Protein AF-A0A1Y1MY84-F1 (afdb_monomer_lite)

Radius of gyration: 39.35 Å; chains: 1; bounding box: 133×38×96 Å

Foldseek 3Di:
DDDDDDDDDDDDDDDDDDDDDDDDDDDDDPPDPPDDAPDLVVVCVVCVVLVLCLCVPFVVNPDSVVLVVLVVVVVVVVVPCPDPPPVPVVPFDPDDGPDDLVVSQVVRPDDHPSVSSVVVVVSSSVVVSVVVVVVVVVLVVLVVLVCPQQCNVCLVVLVVCVVVDVDDDDDDDPRSQVLQVSVVSCVVVVDPPDDDDDPDPVCQQVNQVNNCVSVVHDRPPRTYGDDDDD

Secondary structure (DSSP, 8-state):
---------------------PPPPPPP------PPPPPHHHHHHHTHHHHHHHHHHHH--S-HHHHHHHHHHHHHHHHH--S-----GGGS-----SS-HHHHHTT-SS---HHHHHHHHHHHHHHHHHHHHHHHHHHHHHHHHHHTSTTGGGHHHHHHHHHH-S-------TTSSHHHHHHHHHHHTT--S-----SSHHHHHHHHHHHHHHTTPPTTTS--------

pLDDT: mean 74.96, std 22.85, range [26.83, 98.0]

Sequence (230 aa):
MHRRDSYSKYKEDRRHPSRKRRRSPSPQASSSSKEKPPDLQAIININRHHFSSFLQNHLNVGNADDFWKFFEKYQTIQAHSTDSANFDKTNLLNVNFDRSPAQLYNKLPVNVPEACFAKFLNSVLVYQDFQQKSKFSKLRKLRRAQSDLPIAQYKRVLIEMLERNRVVLVAGDTGCGKSTQVPQYVLEAGYKKIVCTQPRRIACISLAKRVAYETLTDYKTVIGYQIRFV

Organism: Photinus pyralis (NCBI:txid7054)

InterPro domains:
  IPR027417 P-loop containing nucleoside triphosphate hydrolase [G3DSA:3.40.50.300] (121-230)
  IPR027417 P-loop containing nucleoside triphosphate hydrolase [SSF52540] (147-218)

Structure (mmCIF, N/CA/C/O backbone):
data_AF-A0A1Y1MY84-F1
#
_entry.id   AF-A0A1Y1MY84-F1
#
loop_
_atom_site.group_PDB
_atom_site.id
_atom_site.type_symbol
_atom_site.label_atom_id
_atom_site.label_alt_id
_atom_site.label_comp_id
_atom_site.label_asym_id
_atom_site.label_entity_id
_atom_site.label_seq_id
_atom_site.pdbx_PDB_ins_code
_atom_site.Cartn_x
_atom_site.Cartn_y
_atom_site.Cartn_z
_atom_site.occupancy
_atom_site.B_iso_or_equiv
_atom_site.auth_seq_id
_atom_site.auth_comp_id
_atom_site.auth_asym_id
_atom_site.auth_atom_id
_atom_site.pdbx_PDB_model_num
ATOM 1 N N . MET A 1 1 ? 103.348 -26.327 -50.008 1.00 33.00 1 MET A N 1
ATOM 2 C CA . MET A 1 1 ? 104.422 -25.451 -50.540 1.00 33.00 1 MET A CA 1
ATOM 3 C C . MET A 1 1 ? 103.979 -25.016 -51.938 1.00 33.00 1 MET A C 1
ATOM 5 O O . MET A 1 1 ? 103.600 -25.898 -52.683 1.00 33.00 1 MET A O 1
ATOM 9 N N . HIS A 1 2 ? 103.662 -23.747 -52.225 1.00 27.05 2 HIS A N 1
ATOM 10 C CA . HIS A 1 2 ? 104.503 -22.536 -52.378 1.00 27.05 2 HIS A CA 1
ATOM 11 C C . HIS A 1 2 ? 104.874 -22.257 -53.858 1.00 27.05 2 HIS A C 1
ATOM 13 O O . HIS A 1 2 ? 105.306 -23.182 -54.531 1.00 27.05 2 HIS A O 1
ATOM 19 N N . ARG A 1 3 ? 104.811 -20.967 -54.266 1.00 27.25 3 ARG A N 1
ATOM 20 C CA . ARG A 1 3 ? 105.200 -20.341 -55.570 1.00 27.25 3 ARG A CA 1
ATOM 21 C C . ARG A 1 3 ? 104.141 -20.412 -56.704 1.00 27.25 3 ARG A C 1
ATOM 23 O O . ARG A 1 3 ? 103.572 -21.470 -56.914 1.00 27.25 3 ARG A O 1
ATOM 30 N N . ARG A 1 4 ? 103.646 -19.266 -57.237 1.00 29.58 4 ARG A N 1
ATOM 31 C CA . ARG A 1 4 ? 104.257 -18.232 -58.152 1.00 29.58 4 ARG A CA 1
ATOM 32 C C . ARG A 1 4 ? 104.376 -18.781 -59.590 1.00 29.58 4 ARG A C 1
ATOM 34 O O . ARG A 1 4 ? 104.663 -19.959 -59.707 1.00 29.58 4 ARG A O 1
ATOM 41 N N . ASP A 1 5 ? 104.247 -18.076 -60.719 1.00 33.09 5 ASP A N 1
ATOM 42 C CA . ASP A 1 5 ? 104.100 -16.657 -61.140 1.00 33.09 5 ASP A CA 1
ATOM 43 C C . ASP A 1 5 ? 103.672 -16.688 -62.646 1.00 33.09 5 ASP A C 1
ATOM 45 O O . ASP A 1 5 ? 103.832 -17.739 -63.261 1.00 33.09 5 ASP A O 1
ATOM 49 N N . SER A 1 6 ? 103.218 -15.661 -63.390 1.00 30.39 6 SER A N 1
ATOM 50 C CA . SER A 1 6 ? 102.597 -14.328 -63.175 1.00 30.39 6 SER A CA 1
ATOM 51 C C . SER A 1 6 ? 102.167 -13.768 -64.576 1.00 30.39 6 SER A C 1
ATOM 53 O O . SER A 1 6 ? 102.210 -14.518 -65.546 1.00 30.39 6 SER A O 1
ATOM 55 N N . TYR A 1 7 ? 101.850 -12.462 -64.713 1.00 29.42 7 TYR A N 1
ATOM 56 C CA . TYR A 1 7 ? 101.635 -11.676 -65.970 1.00 29.42 7 TYR A CA 1
ATOM 57 C C . TYR A 1 7 ? 100.313 -11.875 -66.764 1.00 29.42 7 TYR A C 1
ATOM 59 O O . TYR A 1 7 ? 99.724 -12.943 -66.726 1.00 29.42 7 TYR A O 1
ATOM 67 N N . SER A 1 8 ? 99.818 -10.937 -67.603 1.00 28.59 8 SER A N 1
ATOM 68 C CA . SER A 1 8 ? 99.841 -9.445 -67.661 1.00 28.59 8 SER A CA 1
ATOM 69 C C . SER A 1 8 ? 99.160 -8.958 -68.964 1.00 28.59 8 SER A C 1
ATOM 71 O O . SER A 1 8 ? 99.515 -9.484 -70.018 1.00 28.59 8 SER A O 1
ATOM 73 N N . LYS A 1 9 ? 98.281 -7.929 -68.920 1.00 32.69 9 LYS A N 1
ATOM 74 C CA . LYS A 1 9 ? 98.268 -6.737 -69.828 1.00 32.69 9 LYS A CA 1
ATOM 75 C C . LYS A 1 9 ? 97.008 -5.841 -69.706 1.00 32.69 9 LYS A C 1
ATOM 77 O O . LYS A 1 9 ? 95.958 -6.151 -70.245 1.00 32.69 9 LYS A O 1
ATOM 82 N N . TYR A 1 10 ? 97.187 -4.719 -69.003 1.00 26.83 10 TYR A N 1
ATOM 83 C CA . TYR A 1 10 ? 96.879 -3.308 -69.342 1.00 26.83 10 TYR A CA 1
ATOM 84 C C . TYR A 1 10 ? 95.742 -2.840 -70.293 1.00 26.83 10 TYR A C 1
ATOM 86 O O . TYR A 1 10 ? 95.542 -3.400 -71.364 1.00 26.83 10 TYR A O 1
ATOM 94 N N . LYS A 1 11 ? 95.261 -1.615 -69.953 1.00 30.09 11 LYS A N 1
ATOM 95 C CA . LYS A 1 11 ? 94.498 -0.579 -70.717 1.00 30.09 11 LYS A CA 1
ATOM 96 C C . LYS A 1 11 ? 92.957 -0.734 -70.781 1.00 30.09 11 LYS A C 1
ATOM 98 O O . LYS A 1 11 ? 92.467 -1.835 -70.971 1.00 30.09 11 LYS A O 1
ATOM 103 N N . GLU A 1 12 ? 92.130 0.319 -70.641 1.00 29.77 12 GLU A N 1
ATOM 104 C CA . GLU A 1 12 ? 92.359 1.745 -70.284 1.00 29.77 12 GLU A CA 1
ATOM 105 C C . GLU A 1 12 ? 91.069 2.406 -69.707 1.00 29.77 12 GLU A C 1
ATOM 107 O O . GLU A 1 12 ? 89.997 1.808 -69.724 1.00 29.77 12 GLU A O 1
ATOM 112 N N . ASP A 1 13 ? 91.187 3.626 -69.169 1.00 29.75 13 ASP A N 1
ATOM 113 C CA . ASP A 1 13 ? 90.194 4.426 -68.416 1.00 29.75 13 ASP A CA 1
ATOM 114 C C . ASP A 1 13 ? 88.724 4.513 -68.909 1.00 29.75 13 ASP A C 1
ATOM 116 O O . ASP A 1 13 ? 88.463 4.776 -70.083 1.00 29.75 13 ASP A O 1
ATOM 120 N N . ARG A 1 14 ? 87.764 4.594 -67.959 1.00 32.47 14 ARG A N 1
ATOM 121 C CA . ARG A 1 14 ? 87.128 5.875 -67.520 1.00 32.47 14 ARG A CA 1
ATOM 122 C C . ARG A 1 14 ? 86.134 5.703 -66.349 1.00 32.47 14 ARG A C 1
ATOM 124 O O . ARG A 1 14 ? 85.553 4.645 -66.139 1.00 32.47 14 ARG A O 1
ATOM 131 N N . ARG A 1 15 ? 85.976 6.764 -65.543 1.00 30.30 15 ARG A N 1
ATOM 132 C CA . ARG A 1 15 ? 85.284 6.785 -64.230 1.00 30.30 15 ARG A CA 1
ATOM 133 C C . ARG A 1 15 ? 83.796 7.156 -64.341 1.00 30.30 15 ARG A C 1
ATOM 135 O O . ARG A 1 15 ? 83.491 8.087 -65.073 1.00 30.30 15 ARG A O 1
ATOM 142 N N . HIS A 1 16 ? 82.920 6.562 -63.515 1.00 37.22 16 HIS A N 1
ATOM 143 C CA . HIS A 1 16 ? 81.723 7.202 -62.911 1.00 37.22 16 HIS A CA 1
ATOM 144 C C . HIS A 1 16 ? 81.113 6.311 -61.786 1.00 37.22 16 HIS A C 1
ATOM 146 O O . HIS A 1 16 ? 81.578 5.184 -61.620 1.00 37.22 16 HIS A O 1
ATOM 152 N N . PRO A 1 17 ? 80.200 6.798 -60.907 1.00 34.88 17 PRO A N 1
ATOM 153 C CA . PRO A 1 17 ? 80.287 6.485 -59.477 1.00 34.88 17 PRO A CA 1
ATOM 154 C C . PRO A 1 17 ? 79.233 5.498 -58.945 1.00 34.88 17 PRO A C 1
ATOM 156 O O . PRO A 1 17 ? 78.192 5.232 -59.545 1.00 34.88 17 PRO A O 1
ATOM 159 N N . SER A 1 18 ? 79.507 5.008 -57.737 1.00 32.69 18 SER A N 1
ATOM 160 C CA . SER A 1 18 ? 78.800 3.958 -56.999 1.00 32.69 18 SER A CA 1
ATOM 161 C C . SER A 1 18 ? 77.281 4.166 -56.843 1.00 32.69 18 SER A C 1
ATOM 163 O O . SER A 1 18 ? 76.826 4.944 -56.002 1.00 32.69 18 SER A O 1
ATOM 165 N N . ARG A 1 19 ? 76.464 3.374 -57.553 1.00 35.12 19 ARG A N 1
ATOM 166 C CA . ARG A 1 19 ? 75.018 3.259 -57.275 1.00 35.12 19 ARG A CA 1
ATOM 167 C C . ARG A 1 19 ? 74.751 2.284 -56.122 1.00 35.12 19 ARG A C 1
ATOM 169 O O . ARG A 1 19 ? 74.811 1.069 -56.289 1.00 35.12 19 ARG A O 1
ATOM 176 N N . LYS A 1 20 ? 74.396 2.823 -54.94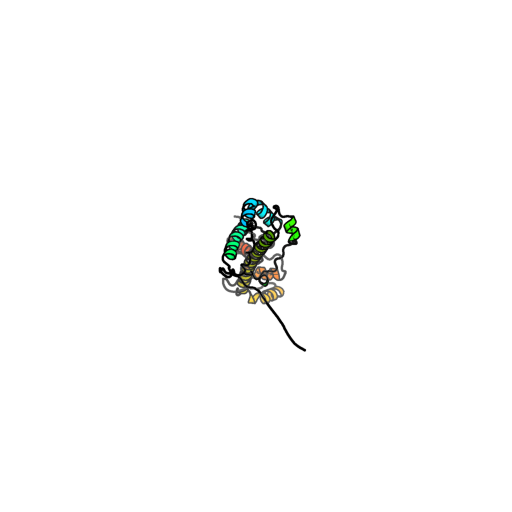8 1.00 38.78 20 LYS A N 1
ATOM 177 C CA . LYS A 1 20 ? 73.848 2.046 -53.819 1.00 38.78 20 LYS A CA 1
ATOM 178 C C . LYS A 1 20 ? 72.577 1.298 -54.250 1.00 38.78 20 LYS A C 1
ATOM 180 O O . LYS A 1 20 ? 71.696 1.887 -54.876 1.00 38.78 20 LYS A O 1
ATOM 185 N N . ARG A 1 21 ? 72.454 0.023 -53.856 1.00 31.66 21 ARG A N 1
ATOM 186 C CA . ARG A 1 21 ? 71.239 -0.799 -54.025 1.00 31.66 21 ARG A CA 1
ATOM 187 C C . ARG A 1 21 ? 70.024 -0.096 -53.396 1.00 31.66 21 ARG A C 1
ATOM 189 O O . ARG A 1 21 ? 69.925 -0.025 -52.173 1.00 31.66 21 ARG A O 1
ATOM 196 N N . ARG A 1 22 ? 69.085 0.387 -54.217 1.00 32.28 22 ARG A N 1
ATOM 197 C CA . ARG A 1 22 ? 67.744 0.788 -53.759 1.00 32.28 22 ARG A CA 1
ATOM 198 C C . ARG A 1 22 ? 66.883 -0.465 -53.585 1.00 32.28 22 ARG A C 1
ATOM 200 O O . ARG A 1 22 ? 66.752 -1.244 -54.522 1.00 32.28 22 ARG A O 1
ATOM 207 N N . ARG A 1 23 ? 66.289 -0.638 -52.400 1.00 32.97 23 ARG A N 1
ATOM 208 C CA . ARG A 1 23 ? 65.155 -1.555 -52.205 1.00 32.97 23 ARG A CA 1
ATOM 209 C C . ARG A 1 23 ? 63.924 -0.947 -52.883 1.00 32.97 23 ARG A C 1
ATOM 211 O O . ARG A 1 23 ? 63.678 0.247 -52.722 1.00 32.97 23 ARG A O 1
ATOM 218 N N . SER A 1 24 ? 63.181 -1.756 -53.630 1.00 35.03 24 SER A N 1
ATOM 219 C CA . SER A 1 24 ? 61.894 -1.370 -54.216 1.00 35.03 24 SER A CA 1
ATOM 220 C C . SER A 1 24 ? 60.862 -1.107 -53.108 1.00 35.03 24 SER A C 1
ATOM 222 O O . SER A 1 24 ? 60.854 -1.856 -52.128 1.00 35.03 24 SER A O 1
ATOM 224 N N . PRO A 1 25 ? 60.000 -0.081 -53.223 1.00 32.75 25 PRO A N 1
ATOM 225 C CA . PRO A 1 25 ? 58.918 0.139 -52.269 1.00 32.75 25 PRO A CA 1
ATOM 226 C C . PRO A 1 25 ? 57.782 -0.872 -52.480 1.00 32.75 25 PRO A C 1
ATOM 228 O O . PRO A 1 25 ? 57.469 -1.244 -53.611 1.00 32.75 25 PRO A O 1
ATOM 231 N N . SER A 1 26 ? 57.164 -1.302 -51.380 1.00 33.91 26 SER A N 1
ATOM 232 C CA . SER A 1 26 ? 55.999 -2.193 -51.376 1.00 33.91 26 SER A CA 1
ATOM 233 C C . SER A 1 26 ? 54.777 -1.539 -52.045 1.00 33.91 26 SER A C 1
ATOM 235 O O . SER A 1 26 ? 54.635 -0.316 -51.950 1.00 33.91 26 SER A O 1
ATOM 237 N N . PRO A 1 27 ? 53.861 -2.311 -52.664 1.00 32.22 27 PRO A N 1
ATOM 238 C CA . PRO A 1 27 ? 52.621 -1.768 -53.213 1.00 32.22 27 PRO A CA 1
ATOM 239 C C . PRO A 1 27 ? 51.758 -1.102 -52.136 1.00 32.22 27 PRO A C 1
ATOM 241 O O . PRO A 1 27 ? 51.702 -1.556 -50.993 1.00 32.22 27 PRO A O 1
ATOM 244 N N . GLN A 1 28 ? 51.077 -0.024 -52.520 1.00 28.11 28 GLN A N 1
ATOM 245 C CA . GLN A 1 28 ? 50.185 0.733 -51.645 1.00 28.11 28 GLN A CA 1
ATOM 246 C C . GLN A 1 28 ? 49.017 -0.144 -51.177 1.00 28.11 28 GLN A C 1
ATOM 248 O O . GLN A 1 28 ? 48.349 -0.782 -51.989 1.00 28.11 28 GLN A O 1
ATOM 253 N N . ALA A 1 29 ? 48.747 -0.144 -49.869 1.00 29.23 29 ALA A N 1
ATOM 254 C CA . ALA A 1 29 ? 47.544 -0.760 -49.328 1.00 29.23 29 ALA A CA 1
ATOM 255 C C . ALA A 1 29 ? 46.319 0.024 -49.817 1.00 29.23 29 ALA A C 1
ATOM 257 O O . ALA A 1 29 ? 46.144 1.194 -49.471 1.00 29.23 29 ALA A O 1
ATOM 258 N N . SER A 1 30 ? 45.481 -0.622 -50.627 1.00 28.55 30 SER A N 1
ATOM 259 C CA . SER A 1 30 ? 44.196 -0.075 -51.043 1.00 28.55 30 SER A CA 1
ATOM 260 C C . SER A 1 30 ? 43.334 0.205 -49.814 1.00 28.55 30 SER A C 1
ATOM 262 O O . SER A 1 30 ? 43.136 -0.652 -48.951 1.00 28.55 30 SER A O 1
ATOM 264 N N . SER A 1 31 ? 42.823 1.430 -49.725 1.00 27.81 31 SER A N 1
ATOM 265 C CA . SER A 1 31 ? 41.925 1.855 -48.659 1.00 27.81 31 SER A CA 1
ATOM 266 C C . SER A 1 31 ? 40.588 1.124 -48.782 1.00 27.81 31 SER A C 1
ATOM 268 O O . SER A 1 31 ? 39.679 1.599 -49.464 1.00 27.81 31 SER A O 1
ATOM 270 N N . SER A 1 32 ? 40.454 -0.024 -48.115 1.00 27.91 32 SER A N 1
ATOM 271 C CA . SER A 1 32 ? 39.151 -0.641 -47.899 1.00 27.91 32 SER A CA 1
ATOM 272 C C . SER A 1 32 ? 38.318 0.301 -47.033 1.00 27.91 32 SER A C 1
ATOM 274 O O . SER A 1 32 ? 38.572 0.503 -45.843 1.00 27.91 32 SER A O 1
ATOM 276 N N . SER A 1 33 ? 37.329 0.929 -47.663 1.00 28.03 33 SER A N 1
ATOM 277 C CA . SER A 1 33 ? 36.309 1.717 -46.990 1.00 28.03 33 SER A CA 1
ATOM 278 C C . SER A 1 33 ? 35.621 0.831 -45.957 1.00 28.03 33 SER A C 1
ATOM 280 O O . SER A 1 33 ? 34.817 -0.030 -46.308 1.00 28.03 33 SER A O 1
ATOM 282 N N . LYS A 1 34 ? 35.951 1.030 -44.676 1.00 31.30 34 LYS A N 1
ATOM 283 C CA . LYS A 1 34 ? 35.211 0.435 -43.562 1.00 31.30 34 LYS A CA 1
ATOM 284 C C . LYS A 1 34 ? 33.803 1.013 -43.592 1.00 31.30 34 LYS A C 1
ATOM 286 O O . LYS A 1 34 ? 33.579 2.112 -43.080 1.00 31.30 34 LYS A O 1
ATOM 291 N N . GLU A 1 35 ? 32.876 0.289 -44.209 1.00 32.88 35 GLU A N 1
ATOM 292 C CA . GLU A 1 35 ? 31.454 0.583 -44.102 1.00 32.88 35 GLU A CA 1
ATOM 293 C C . GLU A 1 35 ? 31.102 0.659 -42.616 1.00 32.88 35 GLU A C 1
ATOM 295 O O . GLU A 1 35 ? 31.384 -0.256 -41.835 1.00 32.88 35 GLU A O 1
ATOM 300 N N . LYS A 1 36 ? 30.556 1.804 -42.198 1.00 39.16 36 LYS A N 1
ATOM 301 C CA . LYS A 1 36 ? 30.075 1.962 -40.827 1.00 39.16 36 LYS A CA 1
ATOM 302 C C . LYS A 1 36 ? 28.955 0.934 -40.626 1.00 39.16 36 LYS A C 1
ATOM 304 O O . LYS A 1 36 ? 28.075 0.870 -41.485 1.00 39.16 36 LYS A O 1
ATOM 309 N N . PRO A 1 37 ? 28.952 0.151 -39.530 1.00 43.47 37 PRO A N 1
ATOM 310 C CA . PRO A 1 37 ? 27.838 -0.749 -39.257 1.00 43.47 37 PRO A CA 1
ATOM 311 C C . PRO A 1 37 ? 26.536 0.065 -39.232 1.00 43.47 37 PRO A C 1
ATOM 313 O O . PRO A 1 37 ? 26.551 1.193 -38.725 1.00 43.47 37 PRO A O 1
ATOM 316 N N . PRO A 1 38 ? 25.434 -0.462 -39.795 1.00 51.50 38 PRO A N 1
ATOM 317 C CA . PRO A 1 38 ? 24.223 0.315 -40.008 1.00 51.50 38 PRO A CA 1
ATOM 318 C C . PRO A 1 38 ? 23.689 0.825 -38.672 1.00 51.50 38 PRO A C 1
ATOM 320 O O . PRO A 1 38 ? 23.608 0.078 -37.692 1.00 51.50 38 PRO A O 1
ATOM 323 N N . ASP A 1 39 ? 23.371 2.118 -38.635 1.00 63.41 39 ASP A N 1
ATOM 324 C CA . ASP A 1 39 ? 23.079 2.810 -37.389 1.00 63.41 39 ASP A CA 1
ATOM 325 C C . ASP A 1 39 ? 21.821 2.229 -36.729 1.00 63.41 39 ASP A C 1
ATOM 327 O O . ASP A 1 39 ? 20.722 2.246 -37.296 1.00 63.41 39 ASP A O 1
ATOM 331 N N . LEU A 1 40 ? 21.996 1.723 -35.504 1.00 64.75 40 LEU A N 1
ATOM 332 C CA . LEU A 1 40 ? 20.923 1.184 -34.674 1.00 64.75 40 LEU A CA 1
ATOM 333 C C . LEU A 1 40 ? 19.776 2.200 -34.548 1.00 64.75 40 LEU A C 1
ATOM 335 O O . LEU A 1 40 ? 18.613 1.803 -34.571 1.00 64.75 40 LEU A O 1
ATOM 339 N N . GLN A 1 41 ? 20.093 3.498 -34.453 1.00 65.81 41 GLN A N 1
ATOM 340 C CA . GLN A 1 41 ? 19.089 4.559 -34.366 1.00 65.81 41 GLN A CA 1
ATOM 341 C C . GLN A 1 41 ? 18.276 4.702 -35.654 1.00 65.81 41 GLN A C 1
ATOM 343 O O . GLN A 1 41 ? 17.059 4.853 -35.578 1.00 65.81 41 GLN A O 1
ATOM 348 N N . ALA A 1 42 ? 18.904 4.612 -36.830 1.00 65.50 42 ALA A N 1
ATOM 349 C CA . ALA A 1 42 ? 18.202 4.732 -38.107 1.00 65.50 42 ALA A CA 1
ATOM 350 C C . ALA A 1 42 ? 17.195 3.585 -38.296 1.00 65.50 42 ALA A C 1
ATOM 352 O O . ALA A 1 42 ? 16.025 3.829 -38.589 1.00 65.50 42 ALA A O 1
ATOM 353 N N . ILE A 1 43 ? 17.618 2.341 -38.040 1.00 68.69 43 ILE A N 1
ATOM 354 C CA . ILE A 1 43 ? 16.752 1.156 -38.152 1.00 68.69 43 ILE A CA 1
ATOM 355 C C . ILE A 1 43 ? 15.582 1.227 -37.157 1.00 68.69 43 ILE A C 1
ATOM 357 O O . ILE A 1 43 ? 14.439 0.937 -37.526 1.00 68.69 43 ILE A O 1
ATOM 361 N N . ILE A 1 44 ? 15.857 1.631 -35.910 1.00 71.25 44 ILE A N 1
ATOM 362 C CA . ILE A 1 44 ? 14.844 1.789 -34.858 1.00 71.25 44 ILE A CA 1
ATOM 363 C C . ILE A 1 44 ? 13.853 2.904 -35.197 1.00 71.25 44 ILE A C 1
ATOM 365 O O . ILE A 1 44 ? 12.652 2.691 -35.059 1.00 71.25 44 ILE A O 1
ATOM 369 N N . ASN A 1 45 ? 14.318 4.065 -35.664 1.00 70.25 45 ASN A N 1
ATOM 370 C CA . ASN A 1 45 ? 13.446 5.201 -35.969 1.00 70.25 45 ASN A CA 1
ATOM 371 C C . ASN A 1 45 ? 12.512 4.908 -37.148 1.00 70.25 45 ASN A C 1
ATOM 373 O O . ASN A 1 45 ? 11.326 5.218 -37.062 1.00 70.25 45 ASN A O 1
ATOM 377 N N . ILE A 1 46 ? 13.006 4.240 -38.198 1.00 74.06 46 ILE A N 1
ATOM 378 C CA . ILE A 1 46 ? 12.181 3.808 -39.341 1.00 74.06 46 ILE A CA 1
ATOM 379 C C . ILE A 1 46 ? 11.092 2.816 -38.893 1.00 74.06 46 ILE A C 1
ATOM 381 O O . ILE A 1 46 ? 9.968 2.866 -39.381 1.00 74.06 46 ILE A O 1
ATOM 385 N N . ASN A 1 47 ? 11.394 1.937 -37.930 1.00 75.00 47 ASN A N 1
ATOM 386 C CA . ASN A 1 47 ? 10.515 0.835 -37.521 1.00 75.00 47 ASN A CA 1
ATOM 387 C C . ASN A 1 47 ? 9.928 0.998 -36.106 1.00 75.00 47 ASN A C 1
ATOM 389 O O . ASN A 1 47 ? 9.536 0.008 -35.480 1.00 75.00 47 ASN A O 1
ATOM 393 N N . ARG A 1 48 ? 9.849 2.232 -35.582 1.00 77.38 48 ARG A N 1
ATOM 394 C CA . ARG A 1 48 ? 9.532 2.517 -34.165 1.00 77.38 48 ARG A CA 1
ATOM 395 C C . ARG A 1 48 ? 8.228 1.861 -33.700 1.00 77.38 48 ARG A C 1
ATOM 397 O O . ARG A 1 48 ? 8.183 1.317 -32.601 1.00 77.38 48 ARG A O 1
ATOM 404 N N . HIS A 1 49 ? 7.203 1.807 -34.555 1.00 78.06 49 HIS A N 1
ATOM 405 C CA . HIS A 1 49 ? 5.934 1.119 -34.273 1.00 78.06 49 HIS A CA 1
ATOM 406 C C . HIS A 1 49 ? 6.086 -0.402 -34.096 1.00 78.06 49 HIS A C 1
ATOM 408 O O . HIS A 1 49 ? 5.537 -0.971 -33.150 1.00 78.06 49 HIS A O 1
ATOM 414 N N . HIS A 1 50 ? 6.862 -1.062 -34.959 1.00 76.88 50 HIS A N 1
ATOM 415 C CA . HIS A 1 50 ? 7.119 -2.500 -34.867 1.00 76.88 50 HIS A CA 1
ATOM 416 C C . HIS A 1 50 ? 7.927 -2.848 -33.609 1.00 76.88 50 HIS A C 1
ATOM 418 O O . HIS A 1 50 ? 7.596 -3.809 -32.913 1.00 76.88 50 HIS A O 1
ATOM 424 N N . PHE A 1 51 ? 8.921 -2.026 -33.257 1.00 79.19 51 PHE A N 1
ATOM 425 C CA . PHE A 1 51 ? 9.658 -2.182 -32.002 1.00 79.19 51 PHE A CA 1
ATOM 426 C C . PHE A 1 51 ? 8.791 -1.892 -30.765 1.00 79.19 51 PHE A C 1
ATOM 428 O O . PHE A 1 51 ? 8.871 -2.653 -29.805 1.00 79.19 51 PHE A O 1
ATOM 435 N N . SER A 1 52 ? 7.916 -0.877 -30.776 1.00 79.38 52 SER A N 1
ATOM 436 C CA . SER A 1 52 ? 6.945 -0.636 -29.689 1.00 79.38 52 SER A CA 1
ATOM 437 C C . SER A 1 52 ? 6.022 -1.839 -29.462 1.00 79.38 52 SER A C 1
ATOM 439 O O . SER A 1 52 ? 5.826 -2.255 -28.321 1.00 79.38 52 SER A O 1
ATOM 441 N N . SER A 1 53 ? 5.508 -2.440 -30.540 1.00 79.88 53 SER A N 1
ATOM 442 C CA . SER A 1 53 ? 4.684 -3.654 -30.467 1.00 79.88 53 SER A CA 1
ATOM 443 C C . SER A 1 53 ? 5.473 -4.846 -29.907 1.00 79.88 53 SER A C 1
ATOM 445 O O . SER A 1 53 ? 4.988 -5.559 -29.031 1.00 79.88 53 SER A O 1
ATOM 447 N N . PHE A 1 54 ? 6.727 -5.032 -30.332 1.00 81.88 54 PHE A N 1
ATOM 448 C CA . PHE A 1 54 ? 7.619 -6.066 -29.793 1.00 81.88 54 PHE A CA 1
ATOM 449 C C . PHE A 1 54 ? 7.918 -5.864 -28.293 1.00 81.88 54 PHE A C 1
ATOM 451 O O . PHE A 1 54 ? 7.861 -6.815 -27.512 1.00 81.88 54 PHE A O 1
ATOM 458 N N . LEU A 1 55 ? 8.170 -4.621 -27.870 1.00 82.06 55 LEU A N 1
ATOM 459 C CA . LEU A 1 55 ? 8.415 -4.238 -26.475 1.00 82.06 55 LEU A CA 1
ATOM 460 C C . LEU A 1 55 ? 7.221 -4.568 -25.565 1.00 82.06 55 LEU A C 1
ATOM 462 O O . LEU A 1 55 ? 7.403 -5.144 -24.489 1.00 82.06 55 LEU A O 1
ATOM 466 N N . GLN A 1 56 ? 6.003 -4.258 -26.012 1.00 80.56 56 GLN A N 1
ATOM 467 C CA . GLN A 1 56 ? 4.771 -4.573 -25.286 1.00 80.56 56 GLN A CA 1
ATOM 468 C C . GLN A 1 56 ? 4.499 -6.085 -25.257 1.00 80.56 56 GLN A C 1
ATOM 470 O O . GLN A 1 56 ? 4.300 -6.656 -24.186 1.00 80.56 56 GLN A O 1
ATOM 475 N N . ASN A 1 57 ? 4.552 -6.752 -26.414 1.00 78.50 57 ASN A N 1
ATOM 476 C CA . ASN A 1 57 ? 4.122 -8.145 -26.560 1.00 78.50 57 ASN A CA 1
ATOM 477 C C . ASN A 1 57 ? 5.134 -9.185 -26.056 1.00 78.50 57 ASN A C 1
ATOM 479 O O . ASN A 1 57 ? 4.745 -10.317 -25.755 1.00 78.50 57 ASN A O 1
ATOM 483 N N . HIS A 1 58 ? 6.436 -8.876 -26.045 1.00 76.44 58 HIS A N 1
ATOM 484 C CA . HIS A 1 58 ? 7.499 -9.858 -25.773 1.00 76.44 58 HIS A CA 1
ATOM 485 C C . HIS A 1 58 ? 8.509 -9.433 -24.702 1.00 76.44 58 HIS A C 1
ATOM 487 O O . HIS A 1 58 ? 9.279 -10.280 -24.257 1.00 76.44 58 HIS A O 1
ATOM 493 N N . LEU A 1 59 ? 8.503 -8.166 -24.270 1.00 74.94 59 LEU A N 1
ATOM 494 C CA . LEU A 1 59 ? 9.440 -7.639 -23.268 1.00 74.94 59 LEU A CA 1
ATOM 495 C C . LEU A 1 59 ? 8.727 -6.979 -22.069 1.00 74.94 59 LEU A C 1
ATOM 497 O O . LEU A 1 59 ? 9.374 -6.320 -21.256 1.00 74.94 59 LEU A O 1
ATOM 501 N N . ASN A 1 60 ? 7.407 -7.158 -21.936 1.00 75.06 60 ASN A N 1
ATOM 502 C CA . ASN A 1 60 ? 6.594 -6.683 -20.806 1.00 75.06 60 ASN A CA 1
ATOM 503 C C . ASN A 1 60 ? 6.769 -5.173 -20.493 1.00 75.06 60 ASN A C 1
ATOM 505 O O . ASN A 1 60 ? 6.693 -4.723 -19.346 1.00 75.06 60 ASN A O 1
ATOM 509 N N . VAL A 1 61 ? 7.039 -4.367 -21.526 1.00 79.75 61 VAL A N 1
ATOM 510 C CA . VAL A 1 61 ? 7.178 -2.911 -21.417 1.00 79.75 61 VAL A CA 1
ATOM 511 C C . VAL A 1 61 ? 5.795 -2.280 -21.559 1.00 79.75 61 VAL A C 1
ATOM 513 O O . VAL A 1 61 ? 5.328 -2.011 -22.661 1.00 79.75 61 VAL A O 1
ATOM 516 N N . GLY A 1 62 ? 5.131 -2.037 -20.426 1.00 72.44 62 GLY A N 1
ATOM 517 C CA . GLY A 1 62 ? 3.757 -1.513 -20.406 1.00 72.44 62 GLY A CA 1
ATOM 518 C C . GLY A 1 62 ? 3.577 -0.118 -21.027 1.00 72.44 62 GLY A C 1
ATOM 519 O O . GLY A 1 62 ? 2.499 0.183 -21.527 1.00 72.44 62 GLY A O 1
ATOM 520 N N . ASN A 1 63 ? 4.621 0.722 -21.042 1.00 83.38 63 ASN A N 1
ATOM 521 C CA . ASN A 1 63 ? 4.627 1.997 -21.766 1.00 83.38 63 ASN A CA 1
ATOM 522 C C . ASN A 1 63 ? 5.867 2.087 -22.668 1.00 83.38 63 ASN A C 1
ATOM 524 O O . ASN A 1 63 ? 6.989 2.231 -22.173 1.00 83.38 63 ASN A O 1
ATOM 528 N N . ALA A 1 64 ? 5.654 1.994 -23.983 1.00 83.69 64 ALA A N 1
ATOM 529 C CA . ALA A 1 64 ? 6.717 2.065 -24.981 1.00 83.69 64 ALA A CA 1
ATOM 530 C C . ALA A 1 64 ? 7.284 3.489 -25.135 1.00 83.69 64 ALA A C 1
ATOM 532 O O . ALA A 1 64 ? 8.481 3.641 -25.358 1.00 83.69 64 ALA A O 1
ATOM 533 N N . ASP A 1 65 ? 6.476 4.537 -24.947 1.00 84.81 65 ASP A N 1
ATOM 534 C CA . ASP A 1 65 ? 6.937 5.923 -25.105 1.00 84.81 65 ASP A CA 1
ATOM 535 C C . ASP A 1 65 ? 7.890 6.352 -23.985 1.00 84.81 65 ASP A C 1
ATOM 537 O O . ASP A 1 65 ? 8.861 7.071 -24.228 1.00 84.81 65 ASP A O 1
ATOM 541 N N . ASP A 1 66 ? 7.661 5.867 -22.763 1.00 86.06 66 ASP A N 1
ATOM 542 C CA . ASP A 1 66 ? 8.595 6.066 -21.649 1.00 86.06 66 ASP A CA 1
ATOM 543 C C . ASP A 1 66 ? 9.900 5.283 -21.853 1.00 86.06 66 ASP A C 1
ATOM 545 O O . ASP A 1 66 ? 10.969 5.775 -21.482 1.00 86.06 66 ASP A O 1
ATOM 549 N N . PHE A 1 67 ? 9.841 4.108 -22.494 1.00 87.62 67 PHE A N 1
ATOM 550 C CA . PHE A 1 67 ? 11.045 3.388 -22.911 1.00 87.62 67 PHE A CA 1
ATOM 551 C C . PHE A 1 67 ? 11.833 4.175 -23.964 1.00 87.62 67 PHE A C 1
ATOM 553 O O . PHE A 1 67 ? 13.044 4.305 -23.817 1.00 87.62 67 PHE A O 1
ATOM 560 N N . TRP A 1 68 ? 11.186 4.749 -24.983 1.00 87.12 68 TRP A N 1
ATOM 561 C CA . TRP A 1 68 ? 11.905 5.504 -26.014 1.00 87.12 68 TRP A CA 1
ATOM 562 C C . TRP A 1 68 ? 12.593 6.759 -25.463 1.00 87.12 68 TRP A C 1
ATOM 564 O O . TRP A 1 68 ? 13.774 6.965 -25.735 1.00 87.12 68 TRP A O 1
ATOM 574 N N . LYS A 1 69 ? 11.920 7.529 -24.596 1.00 87.12 69 LYS A N 1
ATOM 575 C CA . LYS A 1 69 ? 12.536 8.671 -23.886 1.00 87.12 69 LYS A CA 1
ATOM 576 C C . LYS A 1 69 ? 13.733 8.241 -23.030 1.00 87.12 69 LYS A C 1
ATOM 578 O O . LYS A 1 69 ? 14.733 8.953 -22.942 1.00 87.12 69 LYS A O 1
ATOM 583 N N . PHE A 1 70 ? 13.638 7.078 -22.380 1.00 87.25 70 PHE A N 1
ATOM 584 C CA . PHE A 1 70 ? 14.758 6.497 -21.642 1.00 87.25 70 PHE A CA 1
ATOM 585 C C . PHE A 1 70 ? 15.897 6.074 -22.581 1.00 87.25 70 PHE A C 1
ATOM 587 O O . PHE A 1 70 ? 17.054 6.347 -22.280 1.00 87.25 70 PHE A O 1
ATOM 594 N N . PHE A 1 71 ? 15.581 5.438 -23.709 1.00 85.19 71 PHE A N 1
ATOM 595 C CA . PHE A 1 71 ? 16.543 4.920 -24.679 1.00 85.19 71 PHE A CA 1
ATOM 596 C C . PHE A 1 71 ? 17.366 6.037 -25.328 1.00 85.19 71 PHE A C 1
ATOM 598 O O . PHE A 1 71 ? 18.592 5.948 -25.337 1.00 85.19 71 PHE A O 1
ATOM 605 N N . GLU A 1 72 ? 16.712 7.115 -25.769 1.00 85.94 72 GLU A N 1
ATOM 606 C CA . GLU A 1 72 ? 17.359 8.326 -26.294 1.00 85.94 72 GLU A CA 1
ATOM 607 C C . GLU A 1 72 ? 18.367 8.884 -25.265 1.00 85.94 72 GLU A C 1
ATOM 609 O O . GLU A 1 72 ? 19.554 9.037 -25.561 1.00 85.94 72 GLU A O 1
ATOM 614 N N . LYS A 1 73 ? 17.943 9.057 -24.003 1.00 84.19 73 LYS A N 1
ATOM 615 C CA . LYS A 1 73 ? 18.816 9.529 -22.913 1.00 84.19 73 LYS A CA 1
ATOM 616 C C . LYS A 1 73 ? 19.950 8.550 -22.570 1.00 84.19 73 LYS A C 1
ATOM 618 O O . LYS A 1 73 ? 21.070 8.980 -22.295 1.00 84.19 73 LYS A O 1
ATOM 623 N N . TYR A 1 74 ? 19.677 7.246 -22.569 1.00 82.56 74 TYR A N 1
ATOM 624 C CA . TYR A 1 74 ? 20.662 6.195 -22.303 1.00 82.56 74 TYR A CA 1
ATOM 625 C C . TYR A 1 74 ? 21.761 6.183 -23.373 1.00 82.56 74 TYR A C 1
ATOM 627 O O . TYR A 1 74 ? 22.940 6.075 -23.040 1.00 82.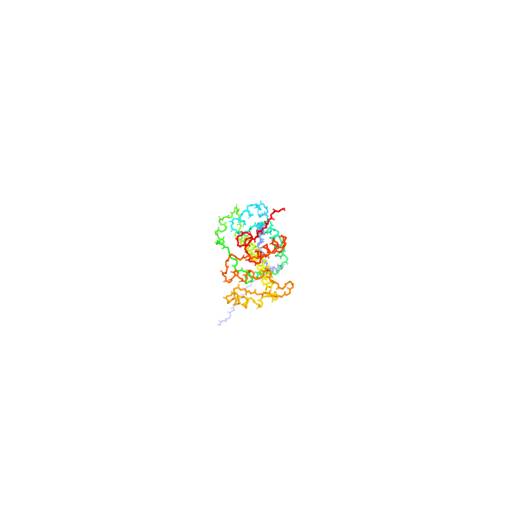56 74 TYR A O 1
ATOM 635 N N . GLN A 1 75 ? 21.397 6.374 -24.644 1.00 80.19 75 GLN A N 1
ATOM 636 C CA . GLN A 1 75 ? 22.357 6.494 -25.741 1.00 80.19 75 GLN A CA 1
ATOM 637 C C . GLN A 1 75 ? 23.234 7.744 -25.613 1.00 80.19 75 GLN A C 1
ATOM 639 O O . GLN A 1 75 ? 24.445 7.629 -25.774 1.00 80.19 75 GLN A O 1
ATOM 644 N N . THR A 1 76 ? 22.675 8.905 -25.251 1.00 81.06 76 THR A N 1
ATOM 645 C CA . THR A 1 76 ? 23.473 10.117 -24.982 1.00 81.06 76 THR A CA 1
ATOM 646 C C . THR A 1 76 ? 24.494 9.889 -23.860 1.00 81.06 76 THR A C 1
ATOM 648 O O . THR A 1 76 ? 25.659 10.248 -24.006 1.00 81.06 76 THR A O 1
ATOM 651 N N . ILE A 1 77 ? 24.096 9.237 -22.762 1.00 78.06 77 ILE A N 1
ATOM 652 C CA . ILE A 1 77 ? 24.997 8.928 -21.636 1.00 78.06 77 ILE A CA 1
ATOM 653 C C . ILE A 1 77 ? 26.121 7.968 -22.063 1.00 78.06 77 ILE A C 1
ATOM 655 O O . ILE A 1 77 ? 27.277 8.182 -21.701 1.00 78.06 77 ILE A O 1
ATOM 659 N N . GLN A 1 78 ? 25.807 6.950 -22.868 1.00 72.94 78 GLN A N 1
ATOM 660 C CA . GLN A 1 78 ? 26.809 6.025 -23.407 1.00 72.94 78 GLN A CA 1
ATOM 661 C C . GLN A 1 78 ? 27.743 6.691 -24.435 1.00 72.94 78 GLN A C 1
ATOM 663 O O . GLN A 1 78 ? 28.915 6.344 -24.497 1.00 72.94 78 GLN A O 1
ATOM 668 N N . ALA A 1 79 ? 27.268 7.671 -25.211 1.00 70.12 79 ALA A N 1
ATOM 669 C CA . ALA A 1 79 ? 28.095 8.404 -26.174 1.00 70.12 79 ALA A CA 1
ATOM 670 C C . ALA A 1 79 ? 29.099 9.370 -25.511 1.00 70.12 79 ALA A C 1
ATOM 672 O O . ALA A 1 79 ? 30.164 9.620 -26.071 1.00 70.12 79 ALA A O 1
ATOM 673 N N . HIS A 1 80 ? 28.778 9.901 -24.326 1.00 63.88 80 HIS A N 1
ATOM 674 C CA . HIS A 1 80 ? 29.675 10.770 -23.549 1.00 63.88 80 HIS A CA 1
ATOM 675 C C . HIS A 1 80 ? 30.578 10.015 -22.559 1.00 63.88 80 HIS A C 1
ATOM 677 O O . HIS A 1 80 ? 31.482 10.618 -21.983 1.00 63.88 80 HIS A O 1
ATOM 683 N N . SER A 1 81 ? 30.363 8.712 -22.365 1.00 58.12 81 SER A N 1
ATOM 684 C CA . SER A 1 81 ? 31.212 7.863 -21.525 1.00 58.12 81 SER A CA 1
ATOM 685 C C . SER A 1 81 ? 32.375 7.316 -22.364 1.00 58.12 81 SER A C 1
ATOM 687 O O . SER A 1 81 ? 32.228 6.321 -23.067 1.00 58.12 81 SER A O 1
ATOM 689 N N . THR A 1 82 ? 33.526 7.998 -22.335 1.00 47.28 82 THR A N 1
ATOM 690 C CA . THR A 1 82 ? 34.737 7.598 -23.084 1.00 47.28 82 THR A CA 1
ATOM 691 C C . THR A 1 82 ? 35.421 6.356 -22.524 1.00 47.28 82 THR A C 1
ATOM 693 O O . THR A 1 82 ? 36.063 5.626 -23.276 1.00 47.28 82 THR A O 1
ATOM 696 N N . ASP A 1 83 ? 35.260 6.097 -21.227 1.00 43.12 83 ASP A N 1
ATOM 697 C CA . ASP A 1 83 ? 35.559 4.794 -20.645 1.00 43.12 83 ASP A CA 1
ATOM 698 C C . ASP A 1 83 ? 34.365 3.858 -20.789 1.00 43.12 83 ASP A C 1
ATOM 700 O O . ASP A 1 83 ? 33.207 4.281 -20.790 1.00 43.12 83 ASP A O 1
ATOM 704 N N . SER A 1 84 ? 34.661 2.558 -20.856 1.00 45.09 84 SER A N 1
ATOM 705 C CA . SER A 1 84 ? 33.649 1.505 -20.809 1.00 45.09 84 SER A CA 1
ATOM 706 C C . SER A 1 84 ? 32.930 1.540 -19.463 1.00 45.09 84 SER A C 1
ATOM 708 O O . SER A 1 84 ? 33.291 0.819 -18.532 1.00 45.09 84 SER A O 1
ATOM 710 N N . ALA A 1 85 ? 31.880 2.359 -19.387 1.00 42.38 85 ALA A N 1
ATOM 711 C CA . ALA A 1 85 ? 30.862 2.326 -18.355 1.00 42.38 85 ALA A CA 1
ATOM 712 C C . ALA A 1 85 ? 30.110 0.995 -18.473 1.00 42.38 85 ALA A C 1
ATOM 714 O O . ALA A 1 85 ? 28.988 0.908 -18.982 1.00 42.38 85 ALA A O 1
ATOM 715 N N . ASN A 1 86 ? 30.773 -0.061 -17.997 1.00 44.59 86 ASN A N 1
ATOM 716 C CA . ASN A 1 86 ? 30.161 -1.306 -17.589 1.00 44.59 86 ASN A CA 1
ATOM 717 C C . ASN A 1 86 ? 29.105 -0.930 -16.552 1.00 44.59 86 ASN A C 1
ATOM 719 O O . ASN A 1 86 ? 29.401 -0.823 -15.365 1.00 44.59 86 ASN A O 1
ATOM 723 N N . PHE A 1 87 ? 27.879 -0.685 -17.024 1.00 50.03 87 PHE A N 1
ATOM 724 C CA . PHE A 1 87 ? 26.687 -0.656 -16.194 1.00 50.03 87 PHE A CA 1
ATOM 725 C C . PHE A 1 87 ? 26.679 -1.982 -15.457 1.00 50.03 87 PHE A C 1
ATOM 727 O O . PHE A 1 87 ? 26.442 -3.032 -16.060 1.00 50.03 87 PHE A O 1
ATOM 734 N N . ASP A 1 88 ? 27.083 -1.913 -14.194 1.00 47.19 88 ASP A N 1
ATOM 735 C CA . ASP A 1 88 ? 27.623 -3.064 -13.500 1.00 47.19 88 ASP A CA 1
ATOM 736 C C . ASP A 1 88 ? 26.497 -4.080 -13.323 1.00 47.19 88 ASP A C 1
ATOM 738 O O . ASP A 1 88 ? 25.549 -3.858 -12.565 1.00 47.19 88 ASP A O 1
ATOM 742 N N . LYS A 1 89 ? 26.542 -5.164 -14.110 1.00 52.28 89 LYS A N 1
ATOM 743 C CA . LYS A 1 89 ? 25.432 -6.127 -14.215 1.00 52.28 89 LYS A CA 1
ATOM 744 C C . LYS A 1 89 ? 25.148 -6.804 -12.872 1.00 52.28 89 LYS A C 1
ATOM 746 O O . LYS A 1 89 ? 24.037 -7.265 -12.642 1.00 52.28 89 LYS A O 1
ATOM 751 N N . THR A 1 90 ? 26.138 -6.782 -11.983 1.00 49.31 90 THR A N 1
ATOM 752 C CA . THR A 1 90 ? 26.092 -7.176 -10.570 1.00 49.31 90 THR A CA 1
ATOM 753 C C . THR A 1 90 ? 25.110 -6.352 -9.723 1.00 49.31 90 THR A C 1
ATOM 755 O O . THR A 1 90 ? 24.605 -6.849 -8.722 1.00 49.31 90 THR A O 1
ATOM 758 N N . ASN A 1 91 ? 24.813 -5.111 -10.126 1.00 53.38 91 ASN A N 1
ATOM 759 C CA . ASN A 1 91 ? 23.912 -4.186 -9.436 1.00 53.38 91 ASN A CA 1
ATOM 760 C C . ASN A 1 91 ? 22.505 -4.130 -10.047 1.00 53.38 91 ASN A C 1
ATOM 762 O O . ASN A 1 91 ? 21.654 -3.386 -9.547 1.00 53.38 91 ASN A O 1
ATOM 766 N N . LEU A 1 92 ? 22.231 -4.864 -11.128 1.00 56.91 92 LEU A N 1
ATOM 767 C CA . LEU A 1 92 ? 20.863 -5.072 -11.596 1.00 56.91 92 LEU A CA 1
ATOM 768 C C . LEU A 1 92 ? 20.123 -5.921 -10.550 1.00 56.91 92 LEU A C 1
ATOM 770 O O . LEU A 1 92 ? 20.668 -6.889 -10.019 1.00 56.91 92 LEU A O 1
ATOM 774 N N . LEU A 1 93 ? 18.854 -5.605 -10.280 1.00 56.84 93 LEU A N 1
ATOM 775 C CA . LEU A 1 93 ? 17.938 -6.649 -9.816 1.00 56.84 93 LEU A CA 1
ATOM 776 C C . LEU A 1 93 ? 17.986 -7.770 -10.867 1.00 56.84 93 LEU A C 1
ATOM 778 O O . LEU A 1 93 ? 18.167 -7.470 -12.045 1.00 56.84 93 LEU A O 1
ATOM 782 N N . ASN A 1 94 ? 17.875 -9.041 -10.468 1.00 59.56 94 ASN A N 1
ATOM 783 C CA . ASN A 1 94 ? 18.081 -10.197 -11.359 1.00 59.56 94 ASN A CA 1
ATOM 784 C C . ASN A 1 94 ? 16.929 -10.361 -12.381 1.00 59.56 94 ASN A C 1
ATOM 786 O O . ASN A 1 94 ? 16.148 -11.312 -12.332 1.00 59.56 94 ASN A O 1
ATOM 790 N N . VAL A 1 95 ? 16.787 -9.371 -13.264 1.00 63.72 95 VAL A N 1
ATOM 791 C CA . VAL A 1 95 ? 15.780 -9.262 -14.311 1.00 63.72 95 VAL A CA 1
ATOM 792 C C . VAL A 1 95 ? 16.269 -10.074 -15.495 1.00 63.72 95 VAL A C 1
ATOM 794 O O . VAL A 1 95 ? 17.152 -9.652 -16.237 1.00 63.72 95 VAL A O 1
ATOM 797 N N . ASN A 1 96 ? 15.678 -11.248 -15.661 1.00 64.12 96 ASN A N 1
ATOM 798 C CA . ASN A 1 96 ? 15.871 -12.080 -16.835 1.00 64.12 96 ASN A CA 1
ATOM 799 C C . ASN A 1 96 ? 14.649 -11.950 -17.744 1.00 64.12 96 ASN A C 1
ATOM 801 O O . ASN A 1 96 ? 13.533 -11.736 -17.269 1.00 64.12 96 ASN A O 1
ATOM 805 N N . PHE A 1 97 ? 14.855 -12.086 -19.051 1.00 67.75 97 PHE A N 1
ATOM 806 C CA . PHE A 1 97 ? 13.747 -12.244 -19.985 1.00 67.75 97 PHE A CA 1
ATOM 807 C C . PHE A 1 97 ? 13.134 -13.641 -19.841 1.00 67.75 97 PHE A C 1
ATOM 809 O O . PHE A 1 97 ? 13.862 -14.620 -19.689 1.00 67.75 97 PHE A O 1
ATOM 816 N N . ASP A 1 98 ? 11.814 -13.751 -20.008 1.00 64.62 98 ASP A N 1
ATOM 817 C CA . ASP A 1 98 ? 11.088 -15.035 -19.987 1.00 64.62 98 ASP A CA 1
ATOM 818 C C . ASP A 1 98 ? 11.477 -15.985 -21.144 1.00 64.62 98 ASP A C 1
ATOM 820 O O . ASP A 1 98 ? 11.029 -17.129 -21.206 1.00 64.62 98 ASP A O 1
ATOM 824 N N . ARG A 1 99 ? 12.266 -15.502 -22.113 1.00 70.69 99 ARG A N 1
ATOM 825 C CA . ARG A 1 99 ? 12.708 -16.224 -23.315 1.00 70.69 99 ARG A CA 1
ATOM 826 C C . ARG A 1 99 ? 14.188 -15.983 -23.571 1.00 70.69 99 ARG A C 1
ATOM 828 O O . ARG A 1 99 ? 14.712 -14.915 -23.257 1.00 70.69 99 ARG A O 1
ATOM 835 N N . SER A 1 100 ? 14.851 -16.950 -24.203 1.00 73.69 100 SER A N 1
ATOM 836 C CA . SER A 1 100 ? 16.268 -16.801 -24.543 1.00 73.69 100 SER A CA 1
ATOM 837 C C . SER A 1 100 ? 16.482 -15.708 -25.609 1.00 73.69 100 SER A C 1
ATOM 839 O O . SER A 1 100 ? 15.607 -15.497 -26.457 1.00 73.69 100 SER A O 1
ATOM 841 N N . PRO A 1 101 ? 17.646 -15.026 -25.633 1.00 70.06 101 PRO A N 1
ATOM 842 C CA . PRO A 1 101 ? 17.932 -13.987 -26.627 1.00 70.06 101 PRO A CA 1
ATOM 843 C C . PRO A 1 101 ? 17.747 -14.449 -28.082 1.00 70.06 101 PRO A C 1
ATOM 845 O O . PRO A 1 101 ? 17.201 -13.703 -28.889 1.00 70.06 101 PRO A O 1
ATOM 848 N N . ALA A 1 102 ? 18.098 -15.700 -28.400 1.00 70.88 102 ALA A N 1
ATOM 849 C CA . ALA A 1 102 ? 17.893 -16.286 -29.728 1.00 70.88 102 ALA A CA 1
ATOM 850 C C . ALA A 1 102 ? 16.401 -16.440 -30.097 1.00 70.88 102 ALA A C 1
ATOM 852 O O . ALA A 1 102 ? 15.999 -16.154 -31.223 1.00 70.88 102 ALA A O 1
ATOM 853 N N . GLN A 1 103 ? 15.543 -16.827 -29.144 1.00 75.62 103 GLN A N 1
ATOM 854 C CA . GLN A 1 103 ? 14.090 -16.892 -29.364 1.00 75.62 103 GLN A CA 1
ATOM 855 C C . GLN A 1 103 ? 13.459 -15.505 -29.551 1.00 75.62 103 GLN A C 1
ATOM 857 O O . GLN A 1 103 ? 12.442 -15.385 -30.235 1.00 75.62 103 GLN A O 1
ATOM 862 N N . LEU A 1 104 ? 14.034 -14.469 -28.934 1.00 75.00 104 LEU A N 1
ATOM 863 C CA . LEU A 1 104 ? 13.609 -13.081 -29.116 1.00 75.00 104 LEU A CA 1
ATOM 864 C C . LEU A 1 104 ? 14.065 -12.532 -30.478 1.00 75.00 104 LEU A C 1
ATOM 866 O O . LEU A 1 104 ? 13.275 -11.870 -31.145 1.00 75.00 104 LEU A O 1
ATOM 870 N N . TYR A 1 105 ? 15.282 -12.868 -30.921 1.00 74.12 105 TYR A N 1
ATOM 871 C CA . TYR A 1 105 ? 15.800 -12.510 -32.247 1.00 74.12 105 TYR A CA 1
ATOM 872 C C . TYR A 1 105 ? 14.944 -13.090 -33.381 1.00 74.12 105 TYR A C 1
ATOM 874 O O . TYR A 1 105 ? 14.535 -12.364 -34.281 1.00 74.12 105 TYR A O 1
ATOM 882 N N . ASN A 1 106 ? 14.554 -14.365 -33.281 1.00 74.75 106 ASN A N 1
ATOM 883 C CA . ASN A 1 106 ? 13.696 -15.025 -34.278 1.00 74.75 106 ASN A CA 1
ATOM 884 C C . ASN A 1 106 ? 12.268 -14.448 -34.363 1.00 74.75 106 ASN A C 1
ATOM 886 O O . ASN A 1 106 ? 11.513 -14.816 -35.260 1.00 74.75 106 ASN A O 1
ATOM 890 N N . LYS A 1 107 ? 11.872 -13.576 -33.427 1.00 75.19 107 LYS A N 1
ATOM 891 C CA . LYS A 1 107 ? 10.589 -12.853 -33.442 1.00 75.19 107 LYS A CA 1
ATOM 892 C C . LYS A 1 107 ? 10.746 -11.374 -33.789 1.00 75.19 107 LYS A C 1
ATOM 894 O O . LYS A 1 107 ? 9.786 -10.613 -33.656 1.00 75.19 107 LYS A O 1
ATOM 899 N N . LEU A 1 108 ? 11.942 -10.950 -34.190 1.00 74.00 108 LEU A N 1
ATOM 900 C CA . LEU A 1 108 ? 12.197 -9.571 -34.553 1.00 74.00 108 LEU A CA 1
ATOM 901 C C . LEU A 1 108 ? 11.556 -9.272 -35.925 1.00 74.00 108 LEU A C 1
ATOM 903 O O . LEU A 1 108 ? 11.795 -10.007 -36.880 1.00 74.00 108 LEU A O 1
ATOM 907 N N . PRO A 1 109 ? 10.748 -8.205 -36.056 1.00 66.44 109 PRO A N 1
ATOM 908 C CA . PRO A 1 109 ? 10.019 -7.903 -37.292 1.00 66.44 109 PRO A CA 1
ATOM 909 C C . PRO A 1 109 ? 10.899 -7.343 -38.425 1.00 66.44 109 PRO A C 1
ATOM 911 O O . PRO A 1 109 ? 10.389 -7.047 -39.501 1.00 66.44 109 PRO A O 1
ATOM 914 N N . VAL A 1 110 ? 12.200 -7.151 -38.186 1.00 72.69 110 VAL A N 1
ATOM 915 C CA . VAL A 1 110 ? 13.152 -6.508 -39.103 1.00 72.69 110 VAL A CA 1
ATOM 916 C C . VAL A 1 110 ? 14.485 -7.251 -39.030 1.00 72.69 110 VAL A C 1
ATOM 918 O O . VAL A 1 110 ? 14.893 -7.674 -37.950 1.00 72.69 110 VAL A O 1
ATOM 921 N N . ASN A 1 111 ? 15.189 -7.371 -40.156 1.00 72.75 111 ASN A N 1
ATOM 922 C CA . ASN A 1 111 ? 16.545 -7.913 -40.185 1.00 72.75 111 ASN A CA 1
ATOM 923 C C . ASN A 1 111 ? 17.531 -6.893 -39.577 1.00 72.75 111 ASN A C 1
ATOM 925 O O . ASN A 1 111 ? 17.764 -5.829 -40.151 1.00 72.75 111 ASN A O 1
ATOM 929 N N . VAL A 1 112 ? 18.077 -7.198 -38.398 1.00 74.25 112 VAL A N 1
ATOM 930 C CA . VAL A 1 112 ? 18.997 -6.332 -37.642 1.00 74.25 112 VAL A CA 1
ATOM 931 C C . VAL A 1 112 ? 20.228 -7.152 -37.272 1.00 74.25 112 VAL A C 1
ATOM 933 O O . VAL A 1 112 ? 20.050 -8.258 -36.778 1.00 74.25 112 VAL A O 1
ATOM 936 N N . PRO A 1 113 ? 21.467 -6.644 -37.424 1.00 79.81 113 PRO A N 1
ATOM 937 C CA . PRO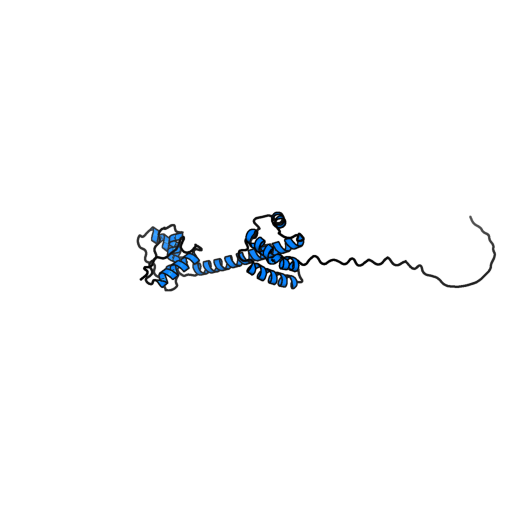 A 1 113 ? 22.657 -7.387 -37.019 1.00 79.81 113 PRO A CA 1
ATOM 938 C C . PRO A 1 113 ? 22.576 -7.855 -35.558 1.00 79.81 113 PRO A C 1
ATOM 940 O O . PRO A 1 113 ? 22.229 -7.070 -34.674 1.00 79.81 113 PRO A O 1
ATOM 943 N N . GLU A 1 114 ? 22.949 -9.105 -35.279 1.00 75.12 114 GLU A N 1
ATOM 944 C CA . GLU A 1 114 ? 22.827 -9.709 -33.941 1.00 75.12 114 GLU A CA 1
ATOM 945 C C . GLU A 1 114 ? 23.533 -8.881 -32.849 1.00 75.12 114 GLU A C 1
ATOM 947 O O . GLU A 1 114 ? 22.977 -8.644 -31.777 1.00 75.12 114 GLU A O 1
ATOM 952 N N . ALA A 1 115 ? 24.708 -8.318 -33.151 1.00 74.00 115 ALA A N 1
ATOM 953 C CA . ALA A 1 115 ? 25.435 -7.417 -32.250 1.00 74.00 115 ALA A CA 1
ATOM 954 C C . ALA A 1 115 ? 24.676 -6.106 -31.940 1.00 74.00 115 ALA A C 1
ATOM 956 O O . ALA A 1 115 ? 24.814 -5.541 -30.852 1.00 74.00 115 ALA A O 1
ATOM 957 N N . CYS A 1 116 ? 23.862 -5.616 -32.878 1.00 74.06 116 CYS A N 1
ATOM 958 C CA . CYS A 1 116 ? 22.986 -4.461 -32.691 1.00 74.06 116 CYS A CA 1
ATOM 959 C C . CYS A 1 116 ? 21.758 -4.839 -31.847 1.00 74.06 116 CYS A C 1
ATOM 961 O O . CYS A 1 116 ? 21.422 -4.129 -30.896 1.00 74.06 116 CYS A O 1
ATOM 963 N N . PHE A 1 117 ? 21.152 -5.999 -32.116 1.00 78.94 117 PHE A N 1
ATOM 964 C CA . PHE A 1 117 ? 20.051 -6.531 -31.312 1.00 78.94 117 PHE A CA 1
ATOM 965 C C . PHE A 1 117 ? 20.467 -6.812 -29.859 1.00 78.94 117 PHE A C 1
ATOM 967 O O . PHE A 1 117 ? 19.750 -6.439 -28.932 1.00 78.94 117 PHE A O 1
ATOM 974 N N . ALA A 1 118 ? 21.662 -7.362 -29.630 1.00 76.50 118 ALA A N 1
ATOM 975 C CA . ALA A 1 118 ? 22.206 -7.565 -28.290 1.00 76.50 118 ALA A CA 1
ATOM 976 C C . ALA A 1 118 ? 22.338 -6.240 -27.515 1.00 76.50 118 ALA A C 1
ATOM 978 O O . ALA A 1 118 ? 21.963 -6.172 -26.343 1.00 76.50 118 ALA A O 1
ATOM 979 N N . LYS A 1 119 ? 22.810 -5.156 -28.150 1.00 78.88 119 LYS A N 1
ATOM 980 C CA . LYS A 1 119 ? 22.866 -3.820 -27.519 1.00 78.88 119 LYS A CA 1
ATOM 981 C C . LYS A 1 119 ? 21.473 -3.292 -27.156 1.00 78.88 119 LYS A C 1
ATOM 983 O O . LYS A 1 119 ? 21.308 -2.745 -26.068 1.00 78.88 119 LYS A O 1
ATOM 988 N N . PHE A 1 120 ? 20.482 -3.502 -28.023 1.00 81.44 120 PHE A N 1
ATOM 989 C CA . PHE A 1 120 ? 19.085 -3.147 -27.758 1.00 81.44 120 PHE A CA 1
ATOM 990 C C . PHE A 1 120 ? 18.479 -3.966 -26.603 1.00 81.44 120 PHE A C 1
ATOM 992 O O . PHE A 1 120 ? 17.876 -3.398 -25.699 1.00 81.44 120 PHE A O 1
ATOM 999 N N . LEU A 1 121 ? 18.705 -5.282 -26.547 1.00 81.06 121 LEU A N 1
ATOM 1000 C CA . LEU A 1 121 ? 18.262 -6.094 -25.408 1.00 81.06 121 LEU A CA 1
ATOM 1001 C C . LEU A 1 121 ? 18.898 -5.635 -24.085 1.00 81.06 121 LEU A C 1
ATOM 1003 O O . LEU A 1 121 ? 18.206 -5.572 -23.072 1.00 81.06 121 LEU A O 1
ATOM 1007 N N . ASN A 1 122 ? 20.181 -5.249 -24.079 1.00 82.00 122 ASN A N 1
ATOM 1008 C CA . ASN A 1 122 ? 20.809 -4.694 -22.874 1.00 82.00 122 ASN A CA 1
ATOM 1009 C C . ASN A 1 122 ? 20.146 -3.369 -22.432 1.00 82.00 122 ASN A C 1
ATOM 1011 O O . ASN A 1 122 ? 19.936 -3.189 -21.236 1.00 82.00 122 ASN A O 1
ATOM 1015 N N . SER A 1 123 ? 19.766 -2.457 -23.342 1.00 82.56 123 SER A N 1
ATOM 1016 C CA . SER A 1 123 ? 19.067 -1.219 -22.938 1.00 82.56 123 SER A CA 1
ATOM 1017 C C . SER A 1 123 ? 17.655 -1.485 -22.397 1.00 82.56 123 SER A C 1
ATOM 1019 O O . SER A 1 123 ? 17.226 -0.804 -21.465 1.00 82.56 123 SER A O 1
ATOM 1021 N N . VAL A 1 124 ? 16.961 -2.509 -22.910 1.00 83.88 124 VAL A N 1
ATOM 1022 C CA . VAL A 1 124 ? 15.685 -2.988 -22.350 1.00 83.88 124 VAL A CA 1
ATOM 1023 C C . VAL A 1 124 ? 15.872 -3.542 -20.936 1.00 83.88 124 VAL A C 1
ATOM 1025 O O . VAL A 1 124 ? 15.101 -3.169 -20.054 1.00 83.88 124 VAL A O 1
ATOM 1028 N N . LEU A 1 125 ? 16.900 -4.363 -20.683 1.00 82.94 125 LEU A N 1
ATOM 1029 C CA . LEU A 1 125 ? 17.188 -4.880 -19.335 1.00 82.94 125 LEU A CA 1
ATOM 1030 C C . LEU A 1 125 ? 17.436 -3.746 -18.332 1.00 82.94 125 LEU A C 1
ATOM 1032 O O . LEU A 1 125 ? 16.842 -3.739 -17.255 1.00 82.94 125 LEU A O 1
ATOM 1036 N N . VAL A 1 126 ? 18.254 -2.749 -18.696 1.00 82.94 126 VAL A N 1
ATOM 1037 C CA . VAL A 1 126 ? 18.520 -1.587 -17.826 1.00 82.94 126 VAL A CA 1
ATOM 1038 C C . VAL A 1 126 ? 17.242 -0.766 -17.592 1.00 82.94 126 VAL A C 1
ATOM 1040 O O . VAL A 1 126 ? 17.010 -0.304 -16.476 1.00 82.94 126 VAL A O 1
ATOM 1043 N N . TYR A 1 127 ? 16.367 -0.620 -18.594 1.00 84.94 127 TYR A N 1
ATOM 1044 C CA . TYR A 1 127 ? 15.065 0.032 -18.412 1.00 84.94 127 TYR A CA 1
ATOM 1045 C C . TYR A 1 127 ? 14.139 -0.745 -17.463 1.00 84.94 127 TYR A C 1
ATOM 1047 O O . TYR A 1 127 ? 13.522 -0.150 -16.576 1.00 84.94 127 TYR A O 1
ATOM 1055 N N . GLN A 1 128 ? 14.036 -2.067 -17.624 1.00 83.12 128 GLN A N 1
ATOM 1056 C CA . GLN A 1 128 ? 13.219 -2.915 -16.755 1.00 83.12 128 GLN A CA 1
ATOM 1057 C C . GLN A 1 128 ? 13.724 -2.872 -15.305 1.00 83.12 128 GLN A C 1
ATOM 1059 O O . GLN A 1 128 ? 12.923 -2.669 -14.391 1.00 83.12 128 GLN A O 1
ATOM 1064 N N . ASP A 1 129 ? 15.038 -2.979 -15.091 1.00 83.88 129 ASP A N 1
ATOM 1065 C CA . ASP A 1 129 ? 15.674 -2.814 -13.780 1.00 83.88 129 ASP A CA 1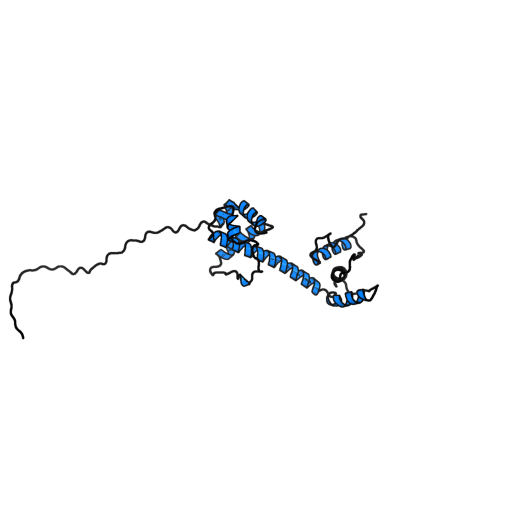
ATOM 1066 C C . ASP A 1 129 ? 15.397 -1.425 -13.180 1.00 83.88 129 ASP A C 1
ATOM 1068 O O . ASP A 1 129 ? 14.963 -1.329 -12.032 1.00 83.88 129 ASP A O 1
ATOM 1072 N N . PHE A 1 130 ? 15.540 -0.346 -13.957 1.00 84.12 130 PHE A N 1
ATOM 1073 C CA . PHE A 1 130 ? 15.205 1.011 -13.515 1.00 84.12 130 PHE A CA 1
ATOM 1074 C C . PHE A 1 130 ? 13.738 1.128 -13.063 1.00 84.12 130 PHE A C 1
ATOM 1076 O O . PHE A 1 130 ? 13.450 1.669 -11.988 1.00 84.12 130 PHE A O 1
ATOM 1083 N N . GLN A 1 131 ? 12.801 0.574 -13.840 1.00 83.81 131 GLN A N 1
ATOM 1084 C CA . GLN A 1 131 ? 11.378 0.554 -13.493 1.00 83.81 131 GLN A CA 1
ATOM 1085 C C . GLN A 1 131 ? 11.108 -0.267 -12.223 1.00 83.81 131 GLN A C 1
ATOM 1087 O O . GLN A 1 131 ? 10.348 0.172 -11.353 1.00 83.81 131 GLN A O 1
ATOM 1092 N N . GLN A 1 132 ? 11.751 -1.428 -12.066 1.00 81.81 132 GLN A N 1
ATOM 1093 C CA . GLN A 1 132 ? 11.651 -2.232 -10.848 1.00 81.81 132 GLN A CA 1
ATOM 1094 C C . GLN A 1 132 ? 12.234 -1.492 -9.637 1.00 81.81 132 GLN A C 1
ATOM 1096 O O . GLN A 1 132 ? 11.530 -1.322 -8.642 1.00 81.81 132 GLN A O 1
ATOM 1101 N N . LYS A 1 133 ? 13.461 -0.964 -9.718 1.00 83.00 133 LYS A N 1
ATOM 1102 C CA . LYS A 1 133 ? 14.102 -0.170 -8.653 1.00 83.00 133 LYS A CA 1
ATOM 1103 C C . LYS A 1 133 ? 13.255 1.030 -8.235 1.00 83.00 133 LYS A C 1
ATOM 1105 O O . LYS A 1 133 ? 13.135 1.302 -7.040 1.00 83.00 133 LYS A O 1
ATOM 1110 N N . SER A 1 134 ? 12.606 1.711 -9.181 1.00 84.25 134 SER A N 1
ATOM 1111 C CA . SER A 1 134 ? 11.657 2.796 -8.899 1.00 84.25 134 SER A CA 1
ATOM 1112 C C . SER A 1 134 ? 10.449 2.309 -8.082 1.00 84.25 134 SER A C 1
ATOM 1114 O O . SER A 1 134 ? 10.122 2.900 -7.046 1.00 84.25 134 SER A O 1
ATOM 1116 N N . LYS A 1 135 ? 9.826 1.186 -8.474 1.00 83.69 135 LYS A N 1
ATOM 1117 C CA . LYS A 1 135 ? 8.724 0.549 -7.725 1.00 83.69 135 LYS A CA 1
ATOM 1118 C C . LYS A 1 135 ? 9.169 0.096 -6.326 1.00 83.69 135 LYS A C 1
ATOM 1120 O O . LYS A 1 135 ? 8.528 0.461 -5.340 1.00 83.69 135 LYS A O 1
ATOM 1125 N N . PHE A 1 136 ? 10.299 -0.605 -6.212 1.00 85.81 136 PHE A N 1
ATOM 1126 C CA . PHE A 1 136 ? 10.872 -1.036 -4.931 1.00 85.81 136 PHE A CA 1
ATOM 1127 C C . PHE A 1 136 ? 11.247 0.143 -4.024 1.00 85.81 136 PHE A C 1
ATOM 1129 O O . PHE A 1 136 ? 11.034 0.072 -2.817 1.00 85.81 136 PHE A O 1
ATOM 1136 N N . SER A 1 137 ? 11.752 1.251 -4.572 1.00 87.19 137 SER A N 1
ATOM 1137 C CA . SER A 1 137 ? 12.043 2.473 -3.810 1.00 87.19 137 SER A CA 1
ATOM 1138 C C . SER A 1 137 ? 10.770 3.090 -3.219 1.00 87.19 137 SER A C 1
ATOM 1140 O O . SER A 1 137 ? 10.734 3.402 -2.027 1.00 87.19 137 SER A O 1
ATOM 1142 N N . LYS A 1 138 ? 9.689 3.188 -4.009 1.00 87.94 138 LYS A N 1
ATOM 1143 C CA . LYS A 1 138 ? 8.370 3.641 -3.525 1.00 87.94 138 LYS A CA 1
ATOM 1144 C C . LYS A 1 138 ? 7.831 2.725 -2.421 1.00 87.94 138 LYS A C 1
ATOM 1146 O O . LYS A 1 138 ? 7.428 3.224 -1.373 1.00 87.94 138 LYS A O 1
ATOM 1151 N N . LEU A 1 139 ? 7.908 1.405 -2.607 1.00 89.69 139 LEU A N 1
ATOM 1152 C CA . LEU A 1 139 ? 7.491 0.423 -1.601 1.00 89.69 139 LEU A CA 1
ATOM 1153 C C . LEU A 1 139 ? 8.327 0.511 -0.312 1.00 89.69 139 LEU A C 1
ATOM 1155 O O . LEU A 1 139 ? 7.772 0.532 0.782 1.00 89.69 139 LEU A O 1
ATOM 1159 N N . ARG A 1 140 ? 9.655 0.634 -0.413 1.00 90.56 140 ARG A N 1
ATOM 1160 C CA . ARG A 1 140 ? 10.538 0.813 0.753 1.00 90.56 140 ARG A CA 1
ATOM 1161 C C . ARG A 1 140 ? 10.219 2.093 1.524 1.00 90.56 140 ARG A C 1
ATOM 1163 O O . ARG A 1 140 ? 10.218 2.061 2.750 1.00 90.56 140 ARG A O 1
ATOM 1170 N N . LYS A 1 141 ? 9.928 3.202 0.832 1.00 93.12 141 LYS A N 1
ATOM 1171 C CA . LYS A 1 141 ? 9.476 4.453 1.470 1.00 93.12 141 LYS A CA 1
ATOM 1172 C C . LYS A 1 141 ? 8.139 4.267 2.191 1.00 93.12 141 LYS A C 1
ATOM 1174 O O . LYS A 1 141 ? 8.002 4.735 3.313 1.00 93.12 141 LYS A O 1
ATOM 1179 N N . LEU A 1 142 ? 7.194 3.552 1.579 1.00 93.31 142 LEU A N 1
ATOM 1180 C CA . LEU A 1 142 ? 5.891 3.242 2.170 1.00 93.31 142 LEU A CA 1
ATOM 1181 C C . LEU A 1 142 ? 6.021 2.398 3.446 1.00 93.31 142 LEU A C 1
ATOM 1183 O O . LEU A 1 142 ? 5.471 2.772 4.475 1.00 93.31 142 LEU A O 1
ATOM 1187 N N . ARG A 1 143 ? 6.797 1.306 3.403 1.00 93.25 143 ARG A N 1
ATOM 1188 C CA . ARG A 1 143 ? 7.017 0.432 4.569 1.00 93.25 143 ARG A CA 1
ATOM 1189 C C . ARG A 1 143 ? 7.764 1.132 5.706 1.00 93.25 143 ARG A C 1
ATOM 1191 O O . ARG A 1 143 ? 7.400 0.923 6.854 1.00 93.25 143 ARG A O 1
ATOM 1198 N N . ARG A 1 144 ? 8.732 2.006 5.397 1.00 95.00 144 ARG A N 1
ATOM 1199 C CA . ARG A 1 144 ? 9.373 2.884 6.397 1.00 95.00 144 ARG A CA 1
ATOM 1200 C C . ARG A 1 144 ? 8.364 3.836 7.036 1.00 95.00 144 ARG A C 1
ATOM 1202 O O . ARG A 1 144 ? 8.181 3.816 8.240 1.00 95.00 144 ARG A O 1
ATOM 1209 N N . ALA A 1 145 ? 7.591 4.557 6.225 1.00 94.06 145 ALA A N 1
ATOM 1210 C CA . ALA A 1 145 ? 6.550 5.442 6.743 1.00 94.06 145 ALA A CA 1
ATOM 1211 C C . ALA A 1 145 ? 5.493 4.718 7.605 1.00 94.06 145 ALA A C 1
ATOM 1213 O O . ALA A 1 145 ? 4.860 5.369 8.425 1.00 94.06 145 ALA A O 1
ATOM 1214 N N . GLN A 1 146 ? 5.295 3.402 7.441 1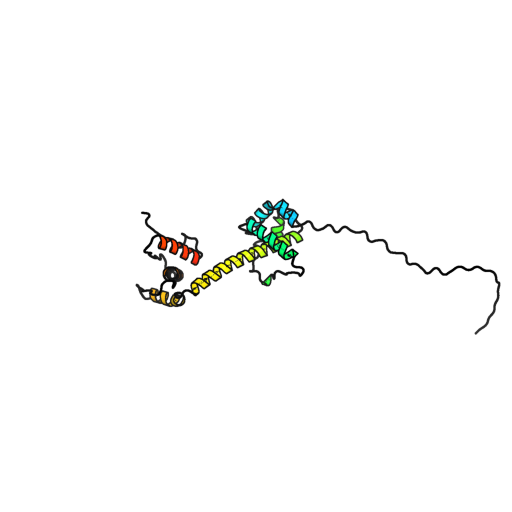.00 94.94 146 GLN A N 1
ATOM 1215 C CA . GLN A 1 146 ? 4.477 2.582 8.344 1.00 94.94 146 GLN A CA 1
ATOM 1216 C C . GLN A 1 146 ? 5.215 2.177 9.633 1.00 94.94 146 GLN A C 1
ATOM 1218 O O . GLN A 1 146 ? 4.601 2.210 10.696 1.00 94.94 146 GLN A O 1
ATOM 1223 N N . SER A 1 147 ? 6.503 1.805 9.568 1.00 94.19 147 SER A N 1
ATOM 1224 C CA . SER A 1 147 ? 7.305 1.466 10.760 1.00 94.19 147 SER A CA 1
ATOM 1225 C C . SER A 1 147 ? 7.581 2.664 11.663 1.00 94.19 147 SER A C 1
ATOM 1227 O O . SER A 1 147 ? 7.691 2.500 12.873 1.00 94.19 147 SER A O 1
ATOM 1229 N N . ASP A 1 148 ? 7.663 3.856 11.075 1.00 96.50 148 ASP A N 1
ATOM 1230 C CA . ASP A 1 148 ? 7.992 5.102 11.771 1.00 96.50 148 ASP A CA 1
ATOM 1231 C C . ASP A 1 148 ? 6.766 5.699 12.503 1.00 96.50 148 ASP A C 1
ATOM 1233 O O . ASP A 1 148 ? 6.888 6.676 13.243 1.00 96.50 148 ASP A O 1
ATOM 1237 N N . LEU A 1 149 ? 5.565 5.123 12.324 1.00 97.31 149 LEU A N 1
ATOM 1238 C CA . LEU A 1 149 ? 4.363 5.525 13.060 1.00 97.31 149 LEU A CA 1
ATOM 1239 C C . LEU A 1 149 ? 4.435 5.042 14.519 1.00 97.31 149 LEU A C 1
ATOM 1241 O O . LEU A 1 149 ? 4.640 3.847 14.743 1.00 97.31 149 LEU A O 1
ATOM 1245 N N . PRO A 1 150 ? 4.137 5.893 15.523 1.00 97.56 150 PRO A N 1
ATOM 1246 C CA . PRO A 1 150 ? 4.196 5.511 16.937 1.00 97.56 150 PRO A CA 1
ATOM 1247 C C . PRO A 1 150 ? 3.361 4.283 17.324 1.00 97.56 150 PRO A C 1
ATOM 1249 O O . PRO A 1 150 ? 3.676 3.631 18.317 1.00 97.56 150 PRO A O 1
ATOM 1252 N N . ILE A 1 151 ? 2.312 3.939 16.565 1.00 97.56 151 ILE A N 1
ATOM 1253 C CA . ILE A 1 151 ? 1.516 2.726 16.803 1.00 97.56 151 ILE A CA 1
ATOM 1254 C C . ILE A 1 151 ? 2.237 1.417 16.433 1.00 97.56 151 ILE A C 1
ATOM 1256 O O . ILE A 1 151 ? 1.868 0.362 16.948 1.00 97.56 151 ILE A O 1
ATOM 1260 N N . ALA A 1 152 ? 3.262 1.454 15.574 1.00 97.19 152 ALA A N 1
ATOM 1261 C CA . ALA A 1 152 ? 3.902 0.253 15.035 1.00 97.19 152 ALA A CA 1
ATOM 1262 C C . ALA A 1 152 ? 4.523 -0.634 16.128 1.00 97.19 152 ALA A C 1
ATOM 1264 O O . ALA A 1 152 ? 4.360 -1.855 16.098 1.00 97.19 152 ALA A O 1
ATOM 1265 N N . GLN A 1 153 ? 5.139 -0.023 17.146 1.00 97.12 153 GLN A N 1
ATOM 1266 C CA . GLN A 1 153 ? 5.698 -0.731 18.308 1.00 97.12 153 GLN A CA 1
ATOM 1267 C C . GLN A 1 153 ? 4.638 -1.503 19.120 1.00 97.12 153 GLN A C 1
ATOM 1269 O O . GLN A 1 153 ? 4.946 -2.520 19.736 1.00 97.12 153 GLN A O 1
ATOM 1274 N N . TYR A 1 154 ? 3.375 -1.064 19.084 1.00 97.06 154 TYR A N 1
ATOM 1275 C CA . TYR A 1 154 ? 2.274 -1.683 19.824 1.00 97.06 154 TYR A CA 1
ATOM 1276 C C . TYR A 1 154 ? 1.565 -2.796 19.047 1.00 97.06 154 TYR A C 1
ATOM 1278 O O . TYR A 1 154 ? 0.670 -3.429 19.604 1.00 97.06 154 TYR A O 1
ATOM 1286 N N . LYS A 1 155 ? 1.957 -3.082 17.792 1.00 97.56 155 LYS A N 1
ATOM 1287 C CA . LYS A 1 155 ? 1.302 -4.088 16.937 1.00 97.56 155 LYS A CA 1
ATOM 1288 C C . LYS A 1 155 ? 1.092 -5.426 17.651 1.00 97.56 155 LYS A C 1
ATOM 1290 O O . LYS A 1 155 ? -0.022 -5.937 17.649 1.00 97.56 155 LYS A O 1
ATOM 1295 N N . ARG A 1 156 ? 2.143 -5.983 18.268 1.00 97.69 156 ARG A N 1
ATOM 1296 C CA . ARG A 1 156 ? 2.069 -7.299 18.928 1.00 97.69 156 ARG A CA 1
ATOM 1297 C C . ARG A 1 156 ? 1.121 -7.272 20.130 1.00 97.69 156 ARG A C 1
ATOM 1299 O O . ARG A 1 156 ? 0.200 -8.075 20.193 1.00 97.69 156 ARG A O 1
ATOM 1306 N N . VAL A 1 157 ? 1.292 -6.282 21.010 1.00 97.81 157 VAL A N 1
ATOM 1307 C CA . VAL A 1 157 ? 0.457 -6.087 22.210 1.00 97.81 157 VAL A CA 1
ATOM 1308 C C . VAL A 1 157 ? -1.017 -5.895 21.840 1.00 97.81 157 VAL A C 1
ATOM 1310 O O . VAL A 1 157 ? -1.890 -6.433 22.510 1.00 97.81 157 VAL A O 1
ATOM 1313 N N . LEU A 1 158 ? -1.309 -5.172 20.755 1.00 97.75 158 LEU A N 1
ATOM 1314 C CA . LEU A 1 158 ? -2.673 -4.952 20.276 1.00 97.75 158 LEU A CA 1
ATOM 1315 C C . LEU A 1 158 ? -3.356 -6.263 19.855 1.00 97.75 158 LEU A C 1
ATOM 1317 O O . LEU A 1 158 ? -4.517 -6.465 20.202 1.00 97.75 158 LEU A O 1
ATOM 1321 N N . ILE A 1 159 ? -2.651 -7.153 19.149 1.00 97.94 159 ILE A N 1
ATOM 1322 C CA . ILE A 1 159 ? -3.198 -8.460 18.748 1.00 97.94 159 ILE A CA 1
ATOM 1323 C C . ILE A 1 159 ? -3.346 -9.388 19.962 1.00 97.94 159 ILE A C 1
ATOM 1325 O O . ILE A 1 159 ? -4.438 -9.905 20.179 1.00 97.94 159 ILE A O 1
ATOM 1329 N N . GLU A 1 160 ? -2.325 -9.492 20.823 1.00 98.00 160 GLU A N 1
ATOM 1330 C CA . GLU A 1 160 ? -2.399 -10.270 22.075 1.00 98.00 160 GLU A CA 1
ATOM 1331 C C . GLU A 1 160 ? -3.581 -9.827 22.968 1.00 98.00 160 GLU A C 1
ATOM 1333 O O . GLU A 1 160 ? -4.240 -10.649 23.609 1.00 98.00 160 GLU A O 1
ATOM 1338 N N . MET A 1 161 ? -3.881 -8.522 23.011 1.00 97.94 161 MET A N 1
ATOM 1339 C CA . MET A 1 161 ? -5.023 -7.987 23.756 1.00 97.94 161 MET A CA 1
ATOM 1340 C C . MET A 1 161 ? -6.368 -8.307 23.096 1.00 97.94 161 MET A C 1
ATOM 1342 O O . MET A 1 161 ? -7.323 -8.575 23.822 1.00 97.94 161 MET A O 1
ATOM 1346 N N . LEU A 1 162 ? -6.465 -8.305 21.761 1.00 96.69 162 LEU A N 1
ATOM 1347 C CA . LEU A 1 162 ? -7.692 -8.668 21.033 1.00 96.69 162 LEU A CA 1
ATOM 1348 C C . LEU A 1 162 ? -8.007 -10.169 21.094 1.00 96.69 162 LEU A C 1
ATOM 1350 O O . LEU A 1 162 ? -9.176 -10.544 21.087 1.00 96.69 162 LEU A O 1
ATOM 1354 N N . GLU A 1 163 ? -6.991 -11.028 21.176 1.00 96.75 163 GLU A N 1
ATOM 1355 C CA . GLU A 1 163 ? -7.174 -12.472 21.374 1.00 96.75 163 GLU A CA 1
ATOM 1356 C C . GLU A 1 163 ? -7.750 -12.791 22.760 1.00 96.75 163 GLU A C 1
ATOM 1358 O O . GLU A 1 163 ? -8.572 -13.696 22.904 1.00 96.75 163 GLU A O 1
ATOM 1363 N N . ARG A 1 164 ? -7.339 -12.034 23.787 1.00 97.94 164 ARG A N 1
ATOM 1364 C CA . ARG A 1 164 ? -7.729 -12.264 25.189 1.00 97.94 164 ARG A CA 1
ATOM 1365 C C . ARG A 1 164 ? -8.987 -11.510 25.620 1.00 97.94 164 ARG A C 1
ATOM 1367 O O . ARG A 1 164 ? -9.629 -11.923 26.581 1.00 97.94 164 ARG A O 1
ATOM 1374 N N . ASN A 1 165 ? -9.342 -10.411 24.950 1.00 98.00 165 ASN A N 1
ATOM 1375 C CA . ASN A 1 165 ? -10.418 -9.515 25.377 1.00 98.00 165 ASN A CA 1
ATOM 1376 C C . ASN A 1 165 ? -11.409 -9.232 24.245 1.00 98.00 165 ASN A C 1
ATOM 1378 O O . ASN A 1 165 ? -11.040 -8.784 23.163 1.00 98.00 165 ASN A O 1
ATOM 1382 N N . ARG A 1 166 ? -12.708 -9.362 24.543 1.00 97.06 166 ARG A N 1
ATOM 1383 C CA . ARG A 1 166 ? -13.796 -9.014 23.609 1.00 97.06 166 ARG A CA 1
ATOM 1384 C C . ARG A 1 166 ? -13.842 -7.520 23.249 1.00 97.06 166 ARG A C 1
ATOM 1386 O O . ARG A 1 166 ? -14.397 -7.161 22.213 1.00 97.06 166 ARG A O 1
ATOM 1393 N N . VAL A 1 167 ? -13.311 -6.652 24.111 1.00 97.31 167 VAL A N 1
ATOM 1394 C CA . VAL A 1 167 ? -13.275 -5.193 23.933 1.00 97.31 167 VAL A CA 1
ATOM 1395 C C . VAL A 1 167 ? -11.895 -4.687 24.342 1.00 97.31 167 VAL A C 1
ATOM 1397 O O . VAL A 1 167 ? -11.413 -5.021 25.420 1.00 97.31 167 VAL A O 1
ATOM 1400 N N . VAL A 1 168 ? -11.274 -3.867 23.491 1.00 97.38 168 VAL A N 1
ATOM 1401 C CA . VAL A 1 168 ? -9.960 -3.250 23.728 1.00 97.38 168 VAL A CA 1
ATOM 1402 C C . VAL A 1 168 ? -10.053 -1.758 23.413 1.00 97.38 168 VAL A C 1
ATOM 1404 O O . VAL A 1 168 ? -10.509 -1.375 22.335 1.00 97.38 168 VAL A O 1
ATOM 1407 N N . LEU A 1 169 ? -9.608 -0.908 24.343 1.00 97.00 169 LEU A N 1
ATOM 1408 C CA . LEU A 1 169 ? -9.507 0.537 24.139 1.00 97.00 169 LEU A CA 1
ATOM 1409 C C . LEU A 1 169 ? -8.107 0.895 23.623 1.00 97.00 169 LEU A C 1
ATOM 1411 O O . LEU A 1 169 ? -7.116 0.670 24.312 1.00 97.00 169 LEU A O 1
ATOM 1415 N N . VAL A 1 170 ? -8.023 1.487 22.429 1.00 96.25 170 VAL A N 1
ATOM 1416 C CA . VAL A 1 170 ? -6.753 1.925 21.821 1.00 96.25 170 VAL A CA 1
ATOM 1417 C C . VAL A 1 170 ? -6.674 3.453 21.826 1.00 96.25 170 VAL A C 1
ATOM 1419 O O . VAL A 1 170 ? -7.215 4.122 20.943 1.00 96.25 170 VAL A O 1
ATOM 1422 N N . ALA A 1 171 ? -5.996 4.003 22.832 1.00 96.12 171 ALA A N 1
ATOM 1423 C CA . ALA A 1 171 ? -5.720 5.434 22.961 1.00 96.12 171 ALA A CA 1
ATOM 1424 C C . ALA A 1 171 ? -4.393 5.838 22.281 1.00 96.12 171 ALA A C 1
ATOM 1426 O O . ALA A 1 171 ? -3.588 4.994 21.893 1.00 96.12 171 ALA A O 1
ATOM 1427 N N . GLY A 1 172 ? -4.180 7.144 22.108 1.00 94.81 172 GLY A N 1
ATOM 1428 C CA . GLY A 1 172 ? -2.949 7.734 21.568 1.00 94.81 172 GLY A CA 1
ATOM 1429 C C . GLY A 1 172 ? -3.232 8.976 20.725 1.00 94.81 172 GLY A C 1
ATOM 1430 O O . GLY A 1 172 ? -4.382 9.216 20.347 1.00 94.81 172 GLY A O 1
ATOM 1431 N N . ASP A 1 173 ? -2.196 9.723 20.363 1.00 96.62 173 ASP A N 1
ATOM 1432 C CA . ASP A 1 173 ? -2.338 11.070 19.792 1.00 96.62 173 ASP A CA 1
ATOM 1433 C C . ASP A 1 173 ? -2.870 11.124 18.350 1.00 96.62 173 ASP A C 1
ATOM 1435 O O . ASP A 1 173 ? -3.076 10.114 17.662 1.00 96.62 173 ASP A O 1
ATOM 1439 N N . THR A 1 174 ? -3.127 12.337 17.863 1.00 95.50 174 THR A N 1
ATOM 1440 C CA . THR A 1 174 ? -3.398 12.578 16.443 1.00 95.50 174 THR A CA 1
ATOM 1441 C C . THR A 1 174 ? -2.169 12.208 15.603 1.00 95.50 174 THR A C 1
ATOM 1443 O O . THR A 1 174 ? -1.030 12.286 16.049 1.00 95.50 174 THR A O 1
ATOM 1446 N N . GLY A 1 175 ? -2.385 11.705 14.386 1.00 94.50 175 GLY A N 1
ATOM 1447 C CA . GLY A 1 175 ? -1.291 11.285 13.499 1.00 94.50 175 GLY A CA 1
ATOM 1448 C C . GLY A 1 175 ? -0.572 9.976 13.868 1.00 94.50 175 GLY A C 1
ATOM 1449 O O . GLY A 1 175 ? 0.090 9.418 13.001 1.00 94.50 175 GLY A O 1
ATOM 1450 N N . CYS A 1 176 ? -0.754 9.403 15.068 1.00 96.94 176 CYS A N 1
ATOM 1451 C CA . CYS A 1 176 ? 0.027 8.235 15.516 1.00 96.94 176 CYS A CA 1
ATOM 1452 C C . CYS A 1 176 ? -0.203 6.916 14.739 1.00 96.94 176 CYS A C 1
ATOM 1454 O O . CYS A 1 176 ? 0.485 5.930 14.992 1.00 96.94 176 CYS A O 1
ATOM 1456 N N . GLY A 1 177 ? -1.166 6.882 13.808 1.00 97.12 177 GLY A N 1
ATOM 1457 C CA . GLY A 1 177 ? -1.407 5.759 12.890 1.00 97.12 177 GLY A CA 1
ATOM 1458 C C . GLY A 1 177 ? -2.657 4.910 13.155 1.00 97.12 177 GLY A C 1
ATOM 1459 O O . GLY A 1 177 ? -2.983 4.078 12.315 1.00 97.12 177 GLY A O 1
ATOM 1460 N N . LYS A 1 178 ? -3.399 5.127 14.258 1.00 97.31 178 LYS A N 1
ATOM 1461 C CA . LYS A 1 178 ? -4.576 4.311 14.663 1.00 97.31 178 LYS A CA 1
ATOM 1462 C C . LYS A 1 178 ? -5.490 3.889 13.506 1.00 97.31 178 LYS A C 1
ATOM 1464 O O . LYS A 1 178 ? -5.598 2.702 13.214 1.00 97.31 178 LYS A O 1
ATOM 1469 N N . SER A 1 179 ? -6.129 4.849 12.837 1.00 96.69 179 SER A N 1
ATOM 1470 C CA . SER A 1 179 ? -7.166 4.552 11.841 1.00 96.69 179 SER A CA 1
ATOM 1471 C C . SER A 1 179 ? -6.647 3.782 10.625 1.00 96.69 179 SER A C 1
ATOM 1473 O O . SER A 1 179 ? -7.403 3.007 10.052 1.00 96.69 179 SER A O 1
ATOM 1475 N N . THR A 1 180 ? -5.387 3.989 10.218 1.00 97.12 180 THR A N 1
ATOM 1476 C CA . THR A 1 180 ? -4.798 3.303 9.057 1.00 97.12 180 THR A CA 1
ATOM 1477 C C . THR A 1 180 ? -4.192 1.954 9.429 1.00 97.12 180 THR A C 1
ATOM 1479 O O . THR A 1 180 ? -4.402 0.993 8.695 1.00 97.12 180 THR A O 1
ATOM 1482 N N . GLN A 1 181 ? -3.465 1.856 10.547 1.00 97.81 181 GLN A N 1
ATOM 1483 C CA . GLN A 1 181 ? -2.668 0.668 10.869 1.00 97.81 181 GLN A CA 1
ATOM 1484 C C . GLN A 1 181 ? -3.445 -0.422 11.616 1.00 97.81 181 GLN A C 1
ATOM 1486 O O . GLN A 1 181 ? -3.280 -1.594 11.298 1.00 97.81 181 GLN A O 1
ATOM 1491 N N . VAL A 1 182 ? -4.319 -0.070 12.571 1.00 97.62 182 VAL A N 1
ATOM 1492 C CA . VAL A 1 182 ? -5.070 -1.067 13.365 1.00 97.62 182 VAL A CA 1
ATOM 1493 C C . VAL A 1 182 ? -5.844 -2.062 12.486 1.00 97.62 182 VAL A C 1
ATOM 1495 O O . VAL A 1 182 ? -5.647 -3.261 12.679 1.00 97.62 182 VAL A O 1
ATOM 1498 N N . PRO A 1 183 ? -6.661 -1.646 11.491 1.00 96.69 183 PRO A N 1
ATOM 1499 C CA . PRO A 1 183 ? -7.338 -2.611 10.623 1.00 96.69 183 PRO A CA 1
ATOM 1500 C C . PRO A 1 183 ? -6.381 -3.483 9.804 1.00 96.69 183 PRO A C 1
ATOM 1502 O O . PRO A 1 183 ? -6.710 -4.637 9.551 1.00 96.69 183 PRO A O 1
ATOM 1505 N N . GLN A 1 184 ? -5.205 -2.972 9.417 1.00 96.50 184 GLN A N 1
ATOM 1506 C CA . GLN A 1 184 ? -4.192 -3.769 8.713 1.00 96.50 184 GLN A CA 1
ATOM 1507 C C . GLN A 1 184 ? -3.613 -4.843 9.635 1.00 96.50 184 GLN A C 1
ATOM 1509 O O . GLN A 1 184 ? -3.571 -6.004 9.251 1.00 96.50 184 GLN A O 1
ATOM 1514 N N . TYR A 1 185 ? -3.251 -4.497 10.873 1.00 97.56 185 TYR A N 1
ATOM 1515 C CA . TYR A 1 185 ? -2.703 -5.464 11.830 1.00 97.56 185 TYR A CA 1
ATOM 1516 C C . TYR A 1 185 ? -3.713 -6.561 12.182 1.00 97.56 185 TYR A C 1
ATOM 1518 O O . TYR A 1 185 ? -3.348 -7.731 12.253 1.00 97.56 185 TYR A O 1
ATOM 1526 N N . VAL A 1 186 ? -4.987 -6.196 12.353 1.00 96.75 186 VAL A N 1
ATOM 1527 C CA . VAL A 1 186 ? -6.073 -7.148 12.629 1.00 96.75 186 VAL A CA 1
ATOM 1528 C C . VAL A 1 186 ? -6.334 -8.055 11.416 1.00 96.75 186 VAL A C 1
ATOM 1530 O O . VAL A 1 186 ? -6.527 -9.256 11.586 1.00 96.75 186 VAL A O 1
ATOM 1533 N N . LEU A 1 187 ? -6.258 -7.526 10.188 1.00 94.69 187 LEU A N 1
ATOM 1534 C CA . LEU A 1 187 ? -6.365 -8.319 8.955 1.00 94.69 187 LEU A CA 1
ATOM 1535 C C . LEU A 1 187 ? -5.181 -9.285 8.784 1.00 94.69 187 LEU A C 1
ATOM 1537 O O . LEU A 1 187 ? -5.378 -10.451 8.450 1.00 94.69 187 LEU A O 1
ATOM 1541 N N . GLU A 1 188 ? -3.960 -8.816 9.044 1.00 94.31 188 GLU A N 1
ATOM 1542 C CA . GLU A 1 188 ? -2.729 -9.617 9.000 1.00 94.31 188 GLU A CA 1
ATOM 1543 C C . GLU A 1 188 ? -2.712 -10.729 10.062 1.00 94.31 188 GLU A C 1
ATOM 1545 O O . GLU A 1 188 ? -2.150 -11.792 9.816 1.00 94.31 188 GLU A O 1
ATOM 1550 N N . ALA A 1 189 ? -3.376 -10.526 11.205 1.00 95.88 189 ALA A N 1
ATOM 1551 C CA . ALA A 1 189 ? -3.608 -11.555 12.223 1.00 95.88 189 ALA A CA 1
ATOM 1552 C C . ALA A 1 189 ? -4.716 -12.569 11.847 1.00 95.88 189 ALA A C 1
ATOM 1554 O O . ALA A 1 189 ? -5.089 -13.413 12.655 1.00 95.88 189 ALA A O 1
ATOM 1555 N N . GLY A 1 190 ? -5.261 -12.508 10.625 1.00 94.94 190 GLY A N 1
ATOM 1556 C CA . GLY A 1 190 ? -6.204 -13.497 10.092 1.00 94.94 190 GLY A CA 1
ATOM 1557 C C . GLY A 1 190 ? -7.682 -13.240 10.407 1.00 94.94 190 GLY A C 1
ATOM 1558 O O . GLY A 1 190 ? -8.540 -14.012 9.963 1.00 94.94 190 GLY A O 1
ATOM 1559 N N . TYR A 1 191 ? -8.013 -12.152 11.111 1.00 94.56 191 TYR A N 1
ATOM 1560 C CA . TYR A 1 191 ? -9.403 -11.756 11.337 1.00 94.56 191 TYR A CA 1
ATOM 1561 C C . TYR A 1 191 ? -10.067 -11.330 10.019 1.00 94.56 191 TYR A C 1
ATOM 1563 O O . TYR A 1 191 ? -9.459 -10.719 9.140 1.00 94.56 191 TYR A O 1
ATOM 1571 N N . LYS A 1 192 ? -11.358 -11.641 9.880 1.00 93.00 192 LYS A N 1
ATOM 1572 C CA . LYS A 1 192 ? -12.150 -11.402 8.662 1.00 93.00 192 LYS A CA 1
ATOM 1573 C C . LYS A 1 192 ? -13.325 -10.472 8.963 1.00 93.00 192 LYS A C 1
ATOM 1575 O O . LYS A 1 192 ? -13.760 -10.378 10.105 1.00 93.00 192 LYS A O 1
ATOM 1580 N N . LYS A 1 193 ? -13.877 -9.833 7.922 1.00 93.56 193 LYS A N 1
ATOM 1581 C CA . LYS A 1 193 ? -15.045 -8.926 8.012 1.00 93.56 193 LYS A CA 1
ATOM 1582 C C . LYS A 1 193 ? -14.828 -7.743 8.978 1.00 93.56 193 LYS A C 1
ATOM 1584 O O . LYS A 1 193 ? -15.718 -7.376 9.740 1.00 93.56 193 LYS A O 1
ATOM 1589 N N . ILE A 1 194 ? -13.635 -7.150 8.939 1.00 95.94 194 ILE A N 1
ATOM 1590 C CA . ILE A 1 194 ? -13.253 -6.006 9.778 1.00 95.94 194 ILE A CA 1
ATOM 1591 C C . ILE A 1 194 ? -14.010 -4.757 9.313 1.00 95.94 194 ILE A C 1
ATOM 1593 O O . ILE A 1 194 ? -13.988 -4.419 8.130 1.00 95.94 194 ILE A O 1
ATOM 1597 N N . VAL A 1 195 ? -14.659 -4.056 10.245 1.00 96.62 195 VAL A N 1
ATOM 1598 C CA . VAL A 1 195 ? -15.404 -2.819 9.975 1.00 96.62 195 VAL A CA 1
ATOM 1599 C C . VAL A 1 195 ? -14.801 -1.672 10.777 1.00 96.62 195 VAL A C 1
ATOM 1601 O O . VAL A 1 195 ? -14.723 -1.734 12.001 1.00 96.62 195 VAL A O 1
ATOM 1604 N N . CYS A 1 196 ? -14.419 -0.596 10.088 1.00 96.56 196 CYS A N 1
ATOM 1605 C CA . CYS A 1 196 ? -13.974 0.648 10.712 1.00 96.56 196 CYS A CA 1
ATOM 1606 C C . CYS A 1 196 ? -14.981 1.760 10.424 1.00 96.56 196 CYS A C 1
ATOM 1608 O O . CYS A 1 196 ? -15.120 2.213 9.287 1.00 96.56 196 CYS A O 1
ATOM 1610 N N . THR A 1 197 ? -15.671 2.223 11.462 1.00 96.75 197 THR A N 1
ATOM 1611 C CA . THR A 1 197 ? -16.562 3.380 11.367 1.00 96.75 197 THR A CA 1
ATOM 1612 C C . THR A 1 197 ? -15.749 4.674 11.273 1.00 96.75 197 THR A C 1
ATOM 1614 O O . THR A 1 197 ? -14.654 4.794 11.826 1.00 96.75 197 THR A O 1
ATOM 1617 N N . GLN A 1 198 ? -16.270 5.658 10.540 1.00 97.19 198 GLN A N 1
ATOM 1618 C CA . GLN A 1 198 ? -15.708 7.007 10.455 1.00 97.19 198 GLN A CA 1
ATOM 1619 C C . GLN A 1 198 ? -16.853 8.025 10.532 1.00 97.19 198 GLN A C 1
ATOM 1621 O O . GLN A 1 198 ? -17.837 7.863 9.811 1.00 97.19 198 GLN A O 1
ATOM 1626 N N . PRO A 1 199 ? -16.741 9.095 11.341 1.00 96.19 199 PRO A N 1
ATOM 1627 C CA . PRO A 1 199 ? -17.846 10.029 11.582 1.00 96.19 199 PRO A CA 1
ATOM 1628 C C . PRO A 1 199 ? -18.161 10.948 10.389 1.00 96.19 199 PRO A C 1
ATOM 1630 O O . PRO A 1 199 ? -19.143 11.682 10.416 1.00 96.19 199 PRO A O 1
ATOM 1633 N N . ARG A 1 200 ? -17.326 10.956 9.340 1.00 96.50 200 ARG A N 1
ATOM 1634 C CA . ARG A 1 200 ? -17.479 11.820 8.157 1.00 96.50 200 ARG A CA 1
ATOM 1635 C C . ARG A 1 200 ? -17.352 10.994 6.876 1.00 96.50 200 ARG A C 1
ATOM 1637 O O . ARG A 1 200 ? -16.388 10.242 6.732 1.00 96.50 200 ARG A O 1
ATOM 1644 N N . ARG A 1 201 ? -18.259 11.203 5.907 1.00 95.88 201 ARG A N 1
ATOM 1645 C CA . ARG A 1 201 ? -18.260 10.519 4.589 1.00 95.88 201 ARG A CA 1
ATOM 1646 C C . ARG A 1 201 ? -16.886 10.599 3.901 1.00 95.88 201 ARG A C 1
ATOM 1648 O O . ARG A 1 201 ? -16.344 9.577 3.496 1.00 95.88 201 ARG A O 1
ATOM 1655 N N . ILE A 1 202 ? -16.285 11.792 3.850 1.00 95.81 202 ILE A N 1
ATOM 1656 C CA . ILE A 1 202 ? -14.966 12.025 3.228 1.00 95.81 202 ILE A CA 1
ATOM 1657 C C . ILE A 1 202 ? -13.846 11.257 3.952 1.00 95.81 202 ILE A C 1
ATOM 1659 O O . ILE A 1 202 ? -12.975 10.691 3.294 1.00 95.81 202 ILE A O 1
ATOM 1663 N N . ALA A 1 203 ? -13.886 11.174 5.288 1.00 95.94 203 ALA A N 1
ATOM 1664 C CA . ALA A 1 203 ? -12.902 10.415 6.063 1.00 95.94 203 ALA A CA 1
ATOM 1665 C C . ALA A 1 203 ? -13.008 8.906 5.791 1.00 95.94 203 ALA A C 1
ATOM 1667 O O . ALA A 1 203 ? -11.987 8.257 5.598 1.00 95.94 203 ALA A O 1
ATOM 1668 N N . CYS A 1 204 ? -14.229 8.368 5.681 1.00 96.19 204 CYS A N 1
ATOM 1669 C CA . CYS A 1 204 ? -14.471 6.973 5.300 1.00 96.19 204 CYS A CA 1
ATOM 1670 C C . CYS A 1 204 ? -13.877 6.643 3.915 1.00 96.19 204 CYS A C 1
ATOM 1672 O O . CYS A 1 204 ? -13.102 5.696 3.777 1.00 96.19 204 CYS A O 1
ATOM 1674 N N . ILE A 1 205 ? -14.163 7.482 2.909 1.00 95.62 205 ILE A N 1
ATOM 1675 C CA . ILE A 1 205 ? -13.641 7.333 1.538 1.00 95.62 205 ILE A CA 1
ATOM 1676 C C . ILE A 1 205 ? -12.109 7.406 1.513 1.00 95.62 205 ILE A C 1
ATOM 1678 O O . ILE A 1 205 ? -11.453 6.563 0.897 1.00 95.62 205 ILE A O 1
ATOM 1682 N N . SER A 1 206 ? -11.541 8.432 2.154 1.00 96.19 206 SER A N 1
ATOM 1683 C CA . SER A 1 206 ? -10.097 8.680 2.172 1.00 96.19 206 SER A CA 1
ATOM 1684 C C . SER A 1 206 ? -9.349 7.549 2.878 1.00 96.19 206 SER A C 1
ATOM 1686 O O . SER A 1 206 ? -8.362 7.038 2.348 1.00 96.19 206 SER A O 1
ATOM 1688 N N . LEU A 1 207 ? -9.868 7.090 4.022 1.00 96.62 207 LEU A N 1
ATOM 1689 C CA . LEU A 1 207 ? -9.268 6.007 4.789 1.00 96.62 207 LEU A CA 1
ATOM 1690 C C . LEU A 1 207 ? -9.241 4.696 3.999 1.00 96.62 207 LEU A C 1
ATOM 1692 O O . LEU A 1 207 ? -8.180 4.093 3.884 1.00 96.62 207 LEU A O 1
ATOM 1696 N N . ALA A 1 208 ? -10.361 4.287 3.395 1.00 95.81 208 ALA A N 1
ATOM 1697 C CA . ALA A 1 208 ? -10.415 3.055 2.608 1.00 95.81 208 ALA A CA 1
ATOM 1698 C C . ALA A 1 208 ? -9.442 3.080 1.414 1.00 95.81 208 ALA A C 1
ATOM 1700 O O . ALA A 1 208 ? -8.722 2.110 1.182 1.00 95.81 208 ALA A O 1
ATOM 1701 N N . LYS A 1 209 ? -9.351 4.210 0.694 1.00 95.00 209 LYS A N 1
ATOM 1702 C CA . LYS A 1 209 ? -8.359 4.390 -0.382 1.00 95.00 209 LYS A CA 1
ATOM 1703 C C . LYS A 1 209 ? -6.922 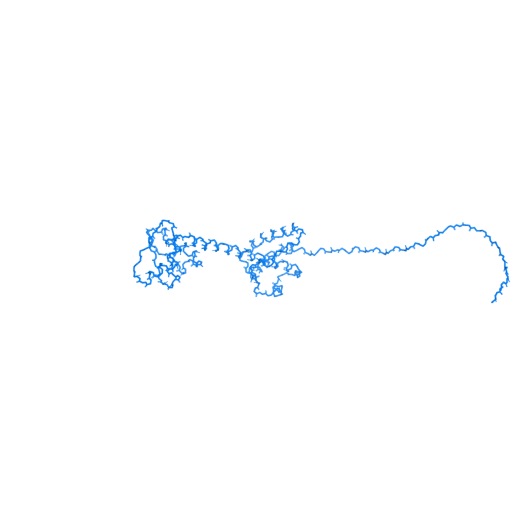4.318 0.141 1.00 95.00 209 LYS A C 1
ATOM 1705 O O . LYS A 1 209 ? -6.074 3.691 -0.489 1.00 95.00 209 LYS A O 1
ATOM 1710 N N . ARG A 1 210 ? -6.644 4.954 1.284 1.00 95.44 210 ARG A N 1
ATOM 1711 C CA . ARG A 1 210 ? -5.308 4.988 1.888 1.00 95.44 210 ARG A CA 1
ATOM 1712 C C . ARG A 1 210 ? -4.864 3.608 2.370 1.00 95.44 210 ARG A C 1
ATOM 1714 O O . ARG A 1 210 ? -3.725 3.237 2.110 1.00 95.44 210 ARG A O 1
ATOM 1721 N N . VAL A 1 211 ? -5.753 2.859 3.021 1.00 95.75 211 VAL A N 1
ATOM 1722 C CA . VAL A 1 211 ? -5.472 1.501 3.506 1.00 95.75 211 VAL A CA 1
ATOM 1723 C C . VAL A 1 211 ? -5.281 0.537 2.331 1.00 95.75 211 VAL A C 1
ATOM 1725 O O . VAL A 1 211 ? -4.302 -0.192 2.344 1.00 95.75 211 VAL A O 1
ATOM 1728 N N . ALA A 1 212 ? -6.097 0.610 1.269 1.00 94.25 212 ALA A N 1
ATOM 1729 C CA . ALA A 1 212 ? -5.896 -0.206 0.061 1.00 94.25 212 ALA A CA 1
ATOM 1730 C C . ALA A 1 212 ? -4.535 0.048 -0.622 1.00 94.25 212 ALA A C 1
ATOM 1732 O O . ALA A 1 212 ? -3.855 -0.892 -1.030 1.00 94.25 212 ALA A O 1
ATOM 1733 N N . TYR A 1 213 ? -4.115 1.316 -0.711 1.00 92.94 213 TYR A N 1
ATOM 1734 C CA . TYR A 1 213 ? -2.787 1.685 -1.212 1.00 92.94 213 TYR A CA 1
ATOM 1735 C C . TYR A 1 213 ? -1.655 1.156 -0.313 1.00 92.94 213 TYR A C 1
ATOM 1737 O O . TYR A 1 213 ? -0.640 0.678 -0.814 1.00 92.94 213 TYR A O 1
ATOM 1745 N N . GLU A 1 214 ? -1.826 1.221 1.009 1.00 93.88 214 GLU A N 1
ATOM 1746 C CA . GLU A 1 214 ? -0.842 0.741 1.986 1.00 93.88 214 GLU A CA 1
ATOM 1747 C C . GLU A 1 214 ? -0.678 -0.787 2.002 1.00 93.88 214 GLU A C 1
ATOM 1749 O O . GLU A 1 214 ? 0.442 -1.280 2.152 1.00 93.88 214 GLU A O 1
ATOM 1754 N N . THR A 1 215 ? -1.759 -1.536 1.779 1.00 89.19 215 THR A N 1
ATOM 1755 C CA . THR A 1 215 ? -1.744 -3.005 1.688 1.00 89.19 215 THR A CA 1
ATOM 1756 C C . THR A 1 215 ? -1.326 -3.536 0.316 1.00 89.19 215 THR A C 1
ATOM 1758 O O . THR A 1 215 ? -1.186 -4.747 0.168 1.00 89.19 215 THR A O 1
ATOM 1761 N N . LEU A 1 216 ? -1.110 -2.664 -0.680 1.00 86.62 216 LEU A N 1
ATOM 1762 C CA . LEU A 1 216 ? -0.880 -3.024 -2.090 1.00 86.62 216 LEU A CA 1
ATOM 1763 C C . LEU A 1 216 ? -2.015 -3.865 -2.707 1.00 86.62 216 LEU A C 1
ATOM 1765 O O . LEU A 1 216 ? -1.782 -4.651 -3.622 1.00 86.62 216 LEU A O 1
ATOM 1769 N N . THR A 1 217 ? -3.241 -3.718 -2.205 1.00 80.12 217 THR A N 1
ATOM 1770 C CA . THR A 1 217 ? -4.414 -4.443 -2.714 1.00 80.12 217 THR A CA 1
ATOM 1771 C C . THR A 1 217 ? -5.207 -3.575 -3.675 1.00 80.12 217 THR A C 1
ATOM 1773 O O . THR A 1 217 ? -5.391 -2.382 -3.417 1.00 80.12 217 THR A O 1
ATOM 1776 N N . ASP A 1 218 ? -5.782 -4.181 -4.711 1.00 73.62 218 ASP A N 1
ATOM 1777 C CA . ASP A 1 218 ? -6.691 -3.474 -5.606 1.00 73.62 218 ASP A CA 1
ATOM 1778 C C . ASP A 1 218 ? -7.901 -2.942 -4.836 1.00 73.62 218 ASP A C 1
ATOM 1780 O O . ASP A 1 218 ? -8.643 -3.676 -4.175 1.00 73.62 218 ASP A O 1
ATOM 1784 N N . TYR A 1 219 ? -8.094 -1.629 -4.904 1.00 69.25 219 TYR A N 1
ATOM 1785 C CA . TYR A 1 219 ? -9.170 -0.947 -4.203 1.00 69.25 219 TYR A CA 1
ATOM 1786 C C . TYR A 1 219 ? -10.544 -1.488 -4.654 1.00 69.25 219 TYR A C 1
ATOM 1788 O O . TYR A 1 219 ? -10.816 -1.578 -5.850 1.00 69.25 219 TYR A O 1
ATOM 1796 N N . LYS A 1 220 ? -11.418 -1.800 -3.685 1.00 69.25 220 LYS A N 1
ATOM 1797 C CA . LYS A 1 220 ? -12.679 -2.572 -3.793 1.00 69.25 220 LYS A CA 1
ATOM 1798 C C . LYS A 1 220 ? -12.569 -4.105 -3.885 1.00 69.25 220 LYS A C 1
ATOM 1800 O O . LYS A 1 220 ? -13.619 -4.736 -3.938 1.00 69.25 220 LYS A O 1
ATOM 1805 N N . THR A 1 221 ? -11.382 -4.719 -3.858 1.00 79.31 221 THR A N 1
ATOM 1806 C CA . THR A 1 221 ? -11.274 -6.194 -3.751 1.00 79.31 221 THR A CA 1
ATOM 1807 C C . THR A 1 221 ? -11.319 -6.646 -2.289 1.00 79.31 221 THR A C 1
ATOM 1809 O O . THR A 1 221 ? -12.318 -7.192 -1.834 1.00 79.31 221 THR A O 1
ATOM 1812 N N . VAL A 1 222 ? -10.261 -6.354 -1.529 1.00 86.19 222 VAL A N 1
ATOM 1813 C CA . VAL A 1 222 ? -10.126 -6.689 -0.100 1.00 86.19 222 VAL A CA 1
ATOM 1814 C C . VAL A 1 222 ? -10.612 -5.543 0.795 1.00 86.19 222 VAL A C 1
ATOM 1816 O O . VAL A 1 222 ? -11.146 -5.776 1.876 1.00 86.19 222 VAL A O 1
ATOM 1819 N N . ILE A 1 223 ? -10.440 -4.294 0.346 1.00 94.31 223 ILE A N 1
ATOM 1820 C CA . ILE A 1 223 ? -10.720 -3.074 1.117 1.00 94.31 223 ILE A CA 1
ATOM 1821 C C . ILE A 1 223 ? -11.651 -2.151 0.328 1.00 94.31 223 ILE A C 1
ATOM 1823 O O . ILE A 1 223 ? -11.404 -1.842 -0.839 1.00 94.31 223 ILE A O 1
ATOM 1827 N N . GLY A 1 224 ? -12.701 -1.664 0.989 1.00 94.56 224 GLY A N 1
ATOM 1828 C CA . GLY A 1 224 ? -13.695 -0.748 0.430 1.00 94.56 224 GLY A CA 1
ATOM 1829 C C . GLY A 1 224 ? -14.309 0.162 1.496 1.00 94.56 224 GLY A C 1
ATOM 1830 O O . GLY A 1 224 ? -13.868 0.177 2.644 1.00 94.56 224 GLY A O 1
ATOM 1831 N N . TYR A 1 225 ? -15.334 0.923 1.115 1.00 95.12 225 TYR A N 1
ATOM 1832 C CA . TYR A 1 225 ? -16.164 1.705 2.035 1.00 95.12 225 TYR A CA 1
ATOM 1833 C C . TYR A 1 225 ? -17.645 1.523 1.702 1.00 95.12 225 TYR A C 1
ATOM 1835 O O . TYR A 1 225 ? -17.992 1.237 0.558 1.00 95.12 225 TYR A O 1
ATOM 1843 N N . GLN A 1 226 ? -18.511 1.786 2.682 1.00 94.56 226 GLN A N 1
ATOM 1844 C CA . GLN A 1 226 ? -19.951 1.935 2.487 1.00 94.56 226 GLN A CA 1
ATOM 1845 C C . GLN A 1 226 ? -20.397 3.269 3.090 1.00 94.56 226 GLN A C 1
ATOM 1847 O O . GLN A 1 226 ? -20.092 3.568 4.243 1.00 94.56 226 GLN A O 1
ATOM 1852 N N . ILE A 1 227 ? -21.122 4.075 2.314 1.00 94.44 227 ILE A N 1
ATOM 1853 C CA . ILE A 1 227 ? -21.732 5.334 2.762 1.00 94.44 227 ILE A CA 1
ATOM 1854 C C . ILE A 1 227 ? -23.138 5.447 2.176 1.00 94.44 227 ILE A C 1
ATOM 1856 O O . ILE A 1 227 ? -23.385 4.987 1.063 1.00 94.44 227 ILE A O 1
ATOM 1860 N N . ARG A 1 228 ? -24.054 6.101 2.895 1.00 92.62 228 ARG A N 1
ATOM 1861 C CA . ARG A 1 228 ? -25.334 6.511 2.313 1.00 92.62 228 ARG A CA 1
ATOM 1862 C C . ARG A 1 228 ? -25.095 7.697 1.379 1.00 92.62 228 ARG A C 1
ATOM 1864 O O . ARG A 1 228 ? -24.446 8.670 1.770 1.00 92.62 228 ARG A O 1
ATOM 1871 N N . PHE A 1 229 ? -25.626 7.611 0.164 1.00 80.88 229 PHE A N 1
ATOM 1872 C CA . PHE A 1 229 ? -25.875 8.791 -0.650 1.00 80.88 229 PHE A CA 1
ATOM 1873 C C . PHE A 1 229 ? -27.203 9.386 -0.179 1.00 80.88 229 PHE A C 1
ATOM 1875 O O . PHE A 1 229 ? -28.245 8.733 -0.222 1.00 80.88 229 PHE A O 1
ATOM 1882 N N . VAL A 1 230 ? -27.083 10.578 0.394 1.00 62.09 230 VAL A N 1
ATOM 1883 C CA . VAL A 1 230 ? -28.127 11.588 0.572 1.00 62.09 230 VAL A CA 1
ATOM 1884 C C . VAL A 1 230 ? -27.706 12.725 -0.343 1.00 62.09 230 VAL A C 1
ATOM 1886 O O . VAL A 1 230 ? -26.461 12.958 -0.356 1.00 62.09 230 VAL A O 1
#